Protein AF-A0A1W1VE47-F1 (afdb_monomer)

Radius of gyration: 19.26 Å; Cα contacts (8 Å, |Δi|>4): 245; chains: 1; bounding box: 42×44×59 Å

pLDDT: mean 90.09, std 11.82, range [35.72, 98.25]

Sequence (214 aa):
MHPDSTLSKGSITDLVLNPAAFFRSTYGQQDAPAWVFLVFGLGYGIDKVDQRLVKYDLQGKLDQIDFLNYWSGFWLISSIDIIGGYIVYLIGGWFYNVRLKWANGSSDFTKSRYLYLY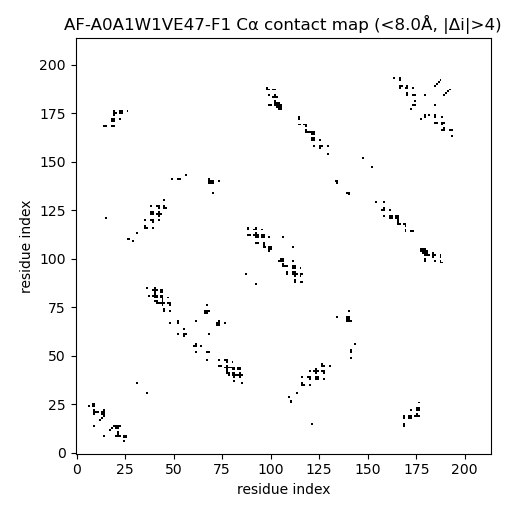SGIISSSVIILSALIETCIQKRPYEPDADTTVVSLATFVAILTAVYYSVYVSYQGVLAVTDADPKKARIWFFYLPILIYTLSYIAIFGVIISMLIS

Organism: NCBI:txid645990

Foldseek 3Di:
DDDDDPPPQQDLVCLQPPLLVNLLRPPPVQDDDPVLLQLQQLLVLLVVLVVVCVVCVVVVNNVVPVLSFALVSVSVRSNVSSVVSVVCLQVVLVVQQVLQVQLVWDRDSSRSSVLSSSLSSQLSVLSVVLQVVCNVPPRTSDDPPDDDDPSNVVSVVSSVVSQLVSLVSSLSSCVNPIPGNNVSSCVRSHVVSVVVVVVVVVVVVVVVVVVVVD

Mean predicted aligned error: 5.61 Å

Structure (mmCIF, N/CA/C/O backbone):
data_AF-A0A1W1VE47-F1
#
_entry.id   AF-A0A1W1VE47-F1
#
loop_
_atom_site.group_PDB
_atom_site.id
_atom_site.type_symbol
_atom_site.label_atom_id
_atom_site.label_alt_id
_atom_site.label_comp_id
_atom_site.label_asym_id
_atom_site.label_entity_id
_atom_site.label_seq_id
_atom_site.pdbx_PDB_ins_code
_atom_site.Cartn_x
_atom_site.Cartn_y
_atom_site.Cartn_z
_atom_site.occupancy
_atom_site.B_iso_or_equiv
_atom_site.auth_seq_id
_atom_site.auth_comp_id
_atom_site.auth_asym_id
_atom_site.auth_atom_id
_atom_site.pdbx_PDB_model_num
ATOM 1 N N . MET A 1 1 ? -19.296 -23.900 32.242 1.00 35.72 1 MET A N 1
ATOM 2 C CA . MET A 1 1 ? -18.834 -24.964 31.330 1.00 35.72 1 MET A CA 1
ATOM 3 C C . MET A 1 1 ? -18.540 -24.278 30.006 1.00 35.72 1 MET A C 1
ATOM 5 O O . MET A 1 1 ? -19.475 -23.898 29.319 1.00 35.72 1 MET A O 1
ATOM 9 N N . HIS A 1 2 ? -17.273 -23.940 29.768 1.00 38.41 2 HIS A N 1
ATOM 10 C CA . HIS A 1 2 ? -16.815 -23.314 28.525 1.00 38.41 2 HIS A CA 1
ATOM 11 C C . HIS A 1 2 ? -16.762 -24.396 27.444 1.00 38.41 2 HIS A C 1
ATOM 13 O O . HIS A 1 2 ? -16.023 -25.358 27.646 1.00 38.41 2 HIS A O 1
ATOM 19 N N . PRO A 1 3 ? -17.508 -24.284 26.333 1.00 44.97 3 PRO A N 1
ATOM 20 C CA . PRO A 1 3 ? -17.188 -25.036 25.141 1.00 44.97 3 PRO A CA 1
ATOM 21 C C . PRO A 1 3 ? -16.164 -24.243 24.329 1.00 44.97 3 PRO A C 1
ATOM 23 O O . PRO A 1 3 ? -16.326 -23.047 24.075 1.00 44.97 3 PRO A O 1
ATOM 26 N N . ASP A 1 4 ? -15.099 -24.941 23.969 1.00 44.16 4 ASP A N 1
ATOM 27 C CA . ASP A 1 4 ? -14.014 -24.511 23.107 1.00 44.16 4 ASP A CA 1
ATOM 28 C C . ASP A 1 4 ? -14.519 -23.814 21.836 1.00 44.16 4 ASP A C 1
ATOM 30 O O . ASP A 1 4 ? -15.033 -24.446 20.916 1.00 44.16 4 ASP A O 1
ATOM 34 N N . SER A 1 5 ? -14.318 -22.499 21.749 1.00 39.66 5 SER A N 1
ATOM 35 C CA . SER A 1 5 ? -14.199 -21.826 20.461 1.00 39.66 5 SER A CA 1
ATOM 36 C C . SER A 1 5 ? -12.717 -21.601 20.216 1.00 39.66 5 SER A C 1
ATOM 38 O O . SER A 1 5 ? -12.152 -20.572 20.596 1.00 39.66 5 SER A O 1
ATOM 40 N N . THR A 1 6 ? -12.075 -22.576 19.582 1.00 41.25 6 THR A N 1
ATOM 41 C CA . THR A 1 6 ? -10.873 -22.351 18.784 1.00 41.25 6 THR A CA 1
ATOM 42 C C . THR A 1 6 ? -11.243 -21.368 17.671 1.00 41.25 6 THR A C 1
ATOM 44 O O . THR A 1 6 ? -11.508 -21.743 16.534 1.00 41.25 6 THR A O 1
ATOM 47 N N . LEU A 1 7 ? -11.340 -20.084 18.034 1.00 42.16 7 LEU A N 1
ATOM 48 C CA . LEU A 1 7 ? -11.425 -18.959 17.118 1.00 42.16 7 LEU A CA 1
ATOM 49 C C . LEU A 1 7 ? -10.243 -19.115 16.170 1.00 42.16 7 LEU A C 1
ATOM 51 O O . LEU A 1 7 ? -9.093 -18.896 16.558 1.00 42.16 7 LEU A O 1
ATOM 55 N N . SER A 1 8 ? -10.538 -19.583 14.957 1.00 42.88 8 SER A N 1
ATOM 56 C CA . SER A 1 8 ? -9.611 -19.563 13.837 1.00 42.88 8 SER A CA 1
ATOM 57 C C . SER A 1 8 ? -8.915 -18.210 13.863 1.00 42.88 8 SER A C 1
ATOM 59 O O . SER A 1 8 ? -9.588 -17.179 13.804 1.00 42.88 8 SER A O 1
ATOM 61 N N . LYS A 1 9 ? -7.584 -18.206 14.010 1.00 59.91 9 LYS A N 1
ATOM 62 C CA . LYS A 1 9 ? -6.774 -17.002 13.793 1.00 59.91 9 LYS A CA 1
ATOM 63 C C . LYS A 1 9 ? -7.272 -16.389 12.482 1.00 59.91 9 LYS A C 1
ATOM 65 O O . LYS A 1 9 ? -7.334 -17.121 11.495 1.00 59.91 9 LYS A O 1
ATOM 70 N N . GLY A 1 10 ? -7.715 -15.128 12.510 1.00 63.47 10 GLY A N 1
ATOM 71 C CA . GLY A 1 10 ? -8.400 -14.499 11.378 1.00 63.47 10 GLY A CA 1
ATOM 72 C C . GLY A 1 10 ? -7.662 -14.776 10.073 1.00 63.47 10 GLY A C 1
ATOM 73 O O . GLY A 1 10 ? -6.456 -14.534 9.977 1.00 63.47 10 GLY A O 1
ATOM 74 N N . SER A 1 11 ? -8.359 -15.352 9.096 1.00 82.00 11 SER A N 1
ATOM 75 C CA . SER A 1 11 ? -7.747 -15.705 7.819 1.00 82.00 11 SER A CA 1
ATOM 76 C C . SER A 1 11 ? -7.574 -14.448 6.968 1.00 82.00 11 SER A C 1
ATOM 78 O O . SER A 1 11 ? -8.373 -13.516 7.041 1.00 82.00 11 SER A O 1
ATOM 80 N N . ILE A 1 12 ? -6.569 -14.419 6.091 1.00 84.56 12 ILE A N 1
ATOM 81 C CA . ILE A 1 12 ? -6.421 -13.344 5.090 1.00 84.56 12 ILE A CA 1
ATOM 82 C C . ILE A 1 12 ? -7.669 -13.270 4.196 1.00 84.56 12 ILE A C 1
ATOM 84 O O . ILE A 1 12 ? -8.070 -12.191 3.767 1.00 84.56 12 ILE A O 1
ATOM 88 N N . THR A 1 13 ? -8.339 -14.403 3.968 1.00 88.06 13 THR A N 1
ATOM 89 C CA . THR A 1 13 ? -9.627 -14.432 3.264 1.00 88.06 13 THR A CA 1
ATOM 90 C C . THR A 1 13 ? -10.686 -13.604 3.984 1.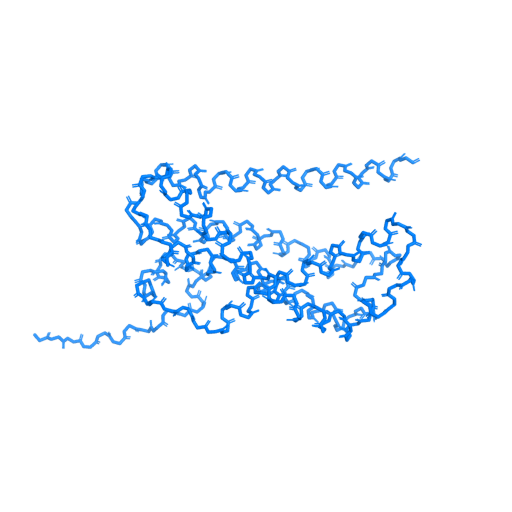00 88.06 13 THR A C 1
ATOM 92 O O . THR A 1 13 ? -11.474 -12.931 3.328 1.00 88.06 13 THR A O 1
ATOM 95 N N . ASP A 1 14 ? -10.676 -13.591 5.319 1.00 90.38 14 ASP A N 1
ATOM 96 C CA . ASP A 1 14 ? -11.609 -12.790 6.111 1.00 90.38 14 ASP A CA 1
ATOM 97 C C . ASP A 1 14 ? -11.272 -11.308 5.998 1.00 90.38 14 ASP A C 1
ATOM 99 O O . ASP A 1 14 ? -12.178 -10.492 5.913 1.00 90.38 14 ASP A O 1
ATOM 103 N N . LEU A 1 15 ? -9.991 -10.935 5.923 1.00 92.06 15 LEU A N 1
ATOM 104 C CA . LEU A 1 15 ? -9.608 -9.543 5.674 1.00 92.06 15 LEU A CA 1
ATOM 105 C C . LEU A 1 15 ? -10.181 -9.040 4.340 1.00 92.06 15 LEU A C 1
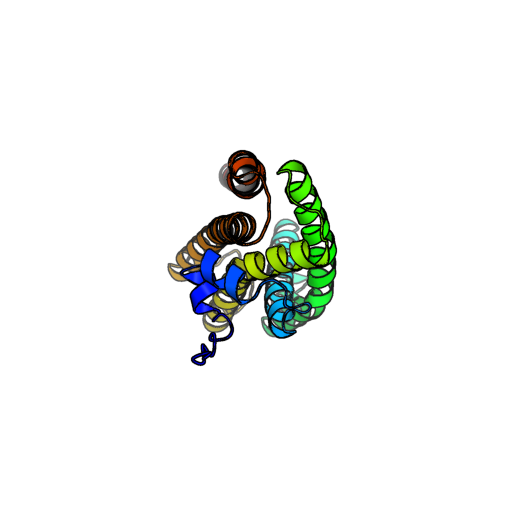ATOM 107 O O . LEU A 1 15 ? -10.649 -7.905 4.259 1.00 92.06 15 LEU A O 1
ATOM 111 N N . VAL A 1 16 ? -10.163 -9.892 3.311 1.00 93.19 16 VAL A N 1
ATOM 112 C CA . VAL A 1 16 ? -10.672 -9.550 1.979 1.00 93.19 16 VAL A CA 1
ATOM 113 C C . VAL A 1 16 ? -12.195 -9.578 1.933 1.00 93.19 16 VAL A C 1
ATOM 115 O O . VAL A 1 16 ? -12.777 -8.673 1.357 1.00 93.19 16 VAL A O 1
ATOM 118 N N . LEU A 1 17 ? -12.863 -10.577 2.509 1.00 94.50 17 LEU A N 1
ATOM 119 C CA . LEU A 1 17 ? -14.309 -10.781 2.327 1.00 94.50 17 LEU A CA 1
ATOM 120 C C . LEU A 1 17 ? -15.162 -10.194 3.459 1.00 94.50 17 LEU A C 1
ATOM 122 O O . LEU A 1 17 ? -16.301 -9.793 3.233 1.00 94.50 17 LEU A O 1
ATOM 126 N N . ASN A 1 18 ? -14.632 -10.150 4.679 1.00 94.50 18 ASN A N 1
ATOM 127 C CA . ASN A 1 18 ? -15.323 -9.663 5.871 1.00 94.50 18 ASN A CA 1
ATOM 128 C C . ASN A 1 18 ? -14.350 -8.919 6.809 1.00 94.50 18 ASN A C 1
ATOM 130 O O . ASN A 1 18 ? -14.053 -9.388 7.917 1.00 94.50 18 ASN A O 1
ATOM 134 N N . PRO A 1 19 ? -13.841 -7.745 6.386 1.00 94.62 19 PRO A N 1
ATOM 135 C CA . PRO A 1 19 ? -12.777 -7.039 7.096 1.00 94.62 19 PRO A CA 1
ATOM 136 C C . PRO A 1 19 ? -13.134 -6.743 8.557 1.00 94.62 19 PRO A C 1
ATOM 138 O O . PRO A 1 19 ? -12.283 -6.849 9.437 1.00 94.62 19 PRO A O 1
ATOM 141 N N . ALA A 1 20 ? -14.401 -6.436 8.852 1.00 94.12 20 ALA A N 1
ATOM 142 C CA . ALA A 1 20 ? -14.854 -6.198 10.220 1.00 94.12 20 ALA A CA 1
ATOM 143 C C . ALA A 1 20 ? -14.687 -7.436 11.123 1.00 94.12 20 ALA A C 1
ATOM 145 O O . ALA A 1 20 ? -14.257 -7.303 12.271 1.00 94.12 20 ALA A O 1
ATOM 146 N N . ALA A 1 21 ? -15.005 -8.635 10.620 1.00 91.94 21 ALA A N 1
ATOM 147 C CA . ALA A 1 21 ? -14.804 -9.880 11.360 1.00 91.94 21 ALA A CA 1
ATOM 148 C C . ALA A 1 21 ? -13.314 -10.182 11.557 1.00 91.94 21 ALA A C 1
ATOM 150 O O . ALA A 1 21 ? -12.906 -10.491 12.678 1.00 91.94 21 ALA A O 1
ATOM 151 N N . PHE A 1 22 ? -12.502 -10.003 10.507 1.00 93.56 22 PHE A N 1
ATOM 152 C CA . PHE A 1 22 ? -11.051 -10.155 10.596 1.00 93.56 22 PHE A CA 1
ATOM 153 C C . PHE A 1 22 ? -10.470 -9.280 11.706 1.00 93.56 22 PHE A C 1
ATOM 155 O O . PHE A 1 22 ? -9.840 -9.794 12.632 1.00 93.56 22 PHE A O 1
ATOM 162 N N . PHE A 1 23 ? -10.743 -7.972 11.677 1.00 92.81 23 PHE A N 1
ATOM 163 C CA . PHE A 1 23 ? -10.204 -7.063 12.681 1.00 92.81 23 PHE A CA 1
ATOM 164 C C . PHE A 1 23 ? -10.687 -7.424 14.084 1.00 92.81 23 PHE A C 1
ATOM 166 O O . PHE A 1 23 ? -9.863 -7.481 14.983 1.00 92.81 23 PHE A O 1
ATOM 173 N N . ARG A 1 24 ? -11.958 -7.777 14.301 1.00 90.94 24 ARG A N 1
ATOM 174 C CA . ARG A 1 24 ? -12.415 -8.215 15.637 1.00 90.94 24 ARG A CA 1
ATOM 175 C C . ARG A 1 24 ? -11.678 -9.449 16.160 1.00 90.94 24 ARG A C 1
ATOM 177 O O . ARG A 1 24 ? -11.458 -9.539 17.362 1.00 90.94 24 ARG A O 1
ATOM 184 N N . SER A 1 25 ? -11.312 -10.381 15.280 1.00 87.19 25 SER A N 1
ATOM 185 C CA . SER A 1 25 ? -10.626 -11.621 15.666 1.00 87.19 25 SER A CA 1
ATOM 186 C C . SER A 1 25 ? -9.129 -11.443 15.941 1.00 87.19 25 SER A C 1
ATOM 188 O O . SER A 1 25 ? -8.559 -12.176 16.748 1.00 87.19 25 SER A O 1
ATOM 190 N N . THR A 1 26 ? -8.489 -10.467 15.291 1.00 84.88 26 THR A N 1
ATOM 191 C CA . THR A 1 26 ? -7.023 -10.316 15.308 1.00 84.88 26 THR A CA 1
ATOM 192 C C . THR A 1 26 ? -6.560 -9.054 16.046 1.00 84.88 26 THR A C 1
ATOM 194 O O . THR A 1 26 ? -5.391 -8.934 16.413 1.00 84.88 26 THR A O 1
ATOM 197 N N . TYR A 1 27 ? -7.462 -8.108 16.309 1.00 76.81 27 TYR A N 1
ATOM 198 C CA . TYR A 1 27 ? -7.151 -6.862 17.002 1.00 76.81 27 TYR A CA 1
ATOM 199 C C . TYR A 1 27 ? -6.831 -7.087 18.478 1.00 76.81 27 TYR A C 1
ATOM 201 O O . TYR A 1 27 ? -7.512 -7.827 19.182 1.00 76.81 27 TYR A O 1
ATOM 209 N N . GLY A 1 28 ? -5.784 -6.415 18.956 1.00 70.19 28 GLY A N 1
ATOM 210 C CA . GLY A 1 28 ? -5.242 -6.611 20.302 1.00 70.19 28 GLY A CA 1
ATOM 211 C C . GLY A 1 28 ? -4.077 -7.602 20.361 1.00 70.19 28 GLY A C 1
ATOM 212 O O . GLY A 1 28 ? -3.386 -7.640 21.376 1.00 70.19 28 GLY A O 1
ATOM 213 N N . GLN A 1 29 ? -3.788 -8.332 19.277 1.00 70.06 29 GLN A N 1
ATOM 214 C CA . GLN A 1 29 ? -2.481 -8.969 19.110 1.00 70.06 29 GLN A CA 1
ATOM 215 C C . GLN A 1 29 ? -1.435 -7.861 18.916 1.00 70.06 29 GLN A C 1
ATOM 217 O O . GLN A 1 29 ? -1.590 -7.020 18.030 1.00 70.06 29 GLN A O 1
ATOM 222 N N . GLN A 1 30 ? -0.424 -7.807 19.791 1.00 63.78 30 GLN A N 1
ATOM 223 C CA . GLN A 1 30 ? 0.534 -6.691 19.828 1.00 63.78 30 GLN A CA 1
ATOM 224 C C . GLN A 1 30 ? 1.393 -6.594 18.561 1.00 63.78 30 GLN A C 1
ATOM 226 O O . GLN A 1 30 ? 1.720 -5.479 18.160 1.00 63.78 30 GLN A O 1
ATOM 231 N N . ASP A 1 31 ? 1.666 -7.717 17.889 1.00 75.88 31 ASP A N 1
ATOM 232 C CA . ASP A 1 31 ? 2.577 -7.757 16.747 1.00 75.88 31 ASP A CA 1
ATOM 233 C C . ASP A 1 31 ? 1.921 -8.368 15.505 1.00 75.88 31 ASP A C 1
ATOM 235 O O . ASP A 1 31 ? 1.403 -9.488 15.521 1.00 75.88 31 ASP A O 1
ATOM 239 N N . ALA A 1 32 ? 1.966 -7.629 14.394 1.00 84.25 32 ALA A N 1
ATOM 240 C CA . ALA A 1 32 ? 1.657 -8.192 13.088 1.00 84.25 32 ALA A CA 1
ATOM 241 C C . ALA A 1 32 ? 2.782 -9.163 12.673 1.00 84.25 32 ALA A C 1
ATOM 243 O O . ALA A 1 32 ? 3.959 -8.843 12.865 1.00 84.25 32 ALA A O 1
ATOM 244 N N . PRO A 1 33 ? 2.463 -10.327 12.078 1.00 88.06 33 PRO A N 1
ATOM 245 C CA . PRO A 1 33 ? 3.479 -11.239 11.568 1.00 88.06 33 PRO A CA 1
ATOM 246 C C . PRO A 1 33 ? 4.419 -10.550 10.570 1.00 88.06 33 PRO A C 1
ATOM 248 O O . PRO A 1 33 ? 3.980 -9.739 9.754 1.00 88.06 33 PRO A O 1
ATOM 251 N N . ALA A 1 34 ? 5.700 -10.930 10.573 1.00 90.56 34 ALA A N 1
ATOM 252 C CA . ALA A 1 34 ? 6.724 -10.318 9.718 1.00 90.56 34 ALA A CA 1
ATOM 253 C C . ALA A 1 34 ? 6.360 -10.319 8.221 1.00 90.56 34 ALA A C 1
ATOM 255 O O . ALA A 1 34 ? 6.658 -9.360 7.513 1.00 90.56 34 ALA A O 1
ATOM 256 N N . TRP A 1 35 ? 5.660 -11.350 7.736 1.00 91.88 35 TRP A N 1
ATOM 257 C CA . TRP A 1 35 ? 5.242 -11.427 6.333 1.00 91.88 35 TRP A CA 1
ATOM 258 C C . TRP A 1 35 ? 4.293 -10.288 5.925 1.00 91.88 35 TRP A C 1
ATOM 260 O O . TRP A 1 35 ? 4.344 -9.850 4.781 1.00 91.88 35 TRP A O 1
ATOM 270 N N . VAL A 1 36 ? 3.477 -9.758 6.846 1.00 93.06 36 VAL A N 1
ATOM 271 C CA . VAL A 1 36 ? 2.564 -8.633 6.571 1.00 93.06 36 VAL A CA 1
ATOM 272 C C . VAL A 1 36 ? 3.373 -7.381 6.235 1.00 93.06 36 VAL A C 1
ATOM 274 O O . VAL A 1 36 ? 3.071 -6.669 5.278 1.00 93.06 36 VAL A O 1
ATOM 277 N N . PHE A 1 37 ? 4.448 -7.148 6.991 1.00 93.69 37 PHE A N 1
ATOM 278 C CA . PHE A 1 37 ? 5.393 -6.069 6.723 1.00 93.69 37 PHE A CA 1
ATOM 279 C C . PHE A 1 37 ? 6.147 -6.270 5.415 1.00 93.69 37 PHE A C 1
ATOM 281 O O . PHE A 1 37 ? 6.342 -5.298 4.691 1.00 93.69 37 PHE A O 1
ATOM 288 N N . LEU A 1 38 ? 6.543 -7.505 5.094 1.00 95.69 38 LEU A N 1
ATOM 289 C CA . LEU A 1 38 ? 7.208 -7.803 3.825 1.00 95.69 38 LEU A CA 1
ATOM 290 C C . LEU A 1 38 ? 6.295 -7.509 2.632 1.00 95.69 38 LEU A C 1
ATOM 292 O O . LEU A 1 38 ? 6.737 -6.859 1.695 1.00 95.69 38 LEU A O 1
ATOM 296 N N . VAL A 1 39 ? 5.022 -7.915 2.684 1.00 97.12 39 VAL A N 1
ATOM 297 C CA . VAL A 1 39 ? 4.044 -7.633 1.618 1.00 97.12 39 VAL A CA 1
ATOM 298 C C . VAL A 1 39 ? 3.820 -6.131 1.465 1.00 97.12 39 VAL A C 1
ATOM 300 O O . VAL A 1 39 ? 3.909 -5.607 0.358 1.00 97.12 39 VAL A O 1
ATOM 303 N N . PHE A 1 40 ? 3.574 -5.423 2.569 1.00 97.25 40 PHE A N 1
ATOM 304 C CA . PHE A 1 40 ? 3.394 -3.970 2.541 1.00 97.25 40 PHE A CA 1
ATOM 305 C C . PHE A 1 40 ? 4.637 -3.246 2.000 1.00 97.25 40 PHE A C 1
ATOM 307 O O . PHE A 1 40 ? 4.542 -2.383 1.130 1.00 97.25 40 PHE A O 1
ATOM 314 N N . GLY A 1 41 ? 5.816 -3.607 2.510 1.00 97.31 41 GLY A N 1
ATOM 315 C CA . GLY A 1 41 ? 7.077 -2.976 2.141 1.00 97.31 41 GLY A CA 1
ATOM 316 C C . GLY A 1 41 ? 7.486 -3.258 0.701 1.00 97.31 41 GLY A C 1
ATOM 317 O O . GLY A 1 41 ? 7.940 -2.344 0.020 1.00 97.31 41 GLY A O 1
ATOM 318 N N . LEU A 1 42 ? 7.286 -4.487 0.220 1.00 98.19 42 LEU A N 1
ATOM 319 C CA . LEU A 1 42 ? 7.591 -4.855 -1.160 1.00 98.19 42 LEU A CA 1
ATOM 320 C C . LEU A 1 42 ? 6.642 -4.160 -2.141 1.00 98.19 42 LEU A C 1
ATOM 322 O O . LEU A 1 42 ? 7.111 -3.647 -3.150 1.00 98.19 42 LEU A O 1
ATOM 326 N N . GLY A 1 43 ? 5.343 -4.073 -1.825 1.00 97.94 43 GLY A N 1
ATOM 327 C CA . GLY A 1 43 ? 4.388 -3.304 -2.632 1.00 97.94 43 GLY A CA 1
ATOM 328 C C . GLY A 1 43 ? 4.796 -1.835 -2.758 1.00 97.94 43 GLY A C 1
ATOM 329 O O . GLY A 1 43 ? 4.840 -1.296 -3.859 1.00 97.94 43 GLY A O 1
ATOM 330 N N . TYR A 1 44 ? 5.210 -1.212 -1.650 1.00 97.00 44 TYR A N 1
ATOM 331 C CA . TYR A 1 44 ? 5.769 0.142 -1.679 1.00 97.00 44 TYR A CA 1
ATOM 332 C C . TYR A 1 44 ? 7.064 0.243 -2.508 1.00 97.00 44 TYR A C 1
ATOM 334 O O . TYR A 1 44 ? 7.271 1.225 -3.223 1.00 97.00 44 TYR A O 1
ATOM 342 N N . GLY A 1 45 ? 7.949 -0.750 -2.404 1.00 97.69 45 GLY A N 1
ATOM 343 C CA . GLY A 1 45 ? 9.188 -0.804 -3.176 1.00 97.69 45 GLY A CA 1
ATOM 344 C C . GLY A 1 45 ? 8.944 -0.912 -4.682 1.00 97.69 45 GLY A C 1
ATOM 345 O O . GLY A 1 45 ? 9.631 -0.245 -5.453 1.00 97.69 45 GLY A O 1
ATOM 346 N N . ILE A 1 46 ? 7.948 -1.696 -5.102 1.00 98.00 46 ILE A N 1
ATOM 347 C CA . ILE A 1 46 ? 7.496 -1.788 -6.498 1.00 98.00 46 ILE A CA 1
ATOM 348 C C . ILE A 1 46 ? 7.019 -0.417 -6.988 1.00 98.00 46 ILE A C 1
ATOM 350 O O . ILE A 1 46 ? 7.624 0.128 -7.908 1.00 98.00 46 ILE A O 1
ATOM 354 N N . ASP A 1 47 ? 6.065 0.209 -6.286 1.00 95.06 47 ASP A N 1
ATOM 355 C CA . ASP A 1 47 ? 5.547 1.541 -6.643 1.00 95.06 47 ASP A CA 1
ATOM 356 C C . ASP A 1 47 ? 6.671 2.581 -6.797 1.00 95.06 47 ASP A C 1
ATOM 358 O O . ASP A 1 47 ? 6.612 3.487 -7.634 1.00 95.06 47 ASP A O 1
ATOM 362 N N . LYS A 1 48 ? 7.713 2.491 -5.959 1.00 95.12 48 LYS A N 1
ATOM 363 C CA . LYS A 1 48 ? 8.858 3.403 -6.018 1.00 95.12 48 LYS A CA 1
ATOM 364 C C . LYS A 1 48 ? 9.771 3.152 -7.201 1.00 95.12 48 LYS A C 1
ATOM 366 O O . LYS A 1 48 ? 10.283 4.128 -7.756 1.00 95.12 48 LYS A O 1
ATOM 371 N N . VAL A 1 49 ? 10.001 1.898 -7.570 1.00 95.94 49 VAL A N 1
ATOM 372 C CA . VAL A 1 49 ? 10.777 1.575 -8.767 1.00 95.94 49 VAL A CA 1
ATOM 373 C C . VAL A 1 49 ? 10.008 2.002 -10.016 1.00 95.94 49 VAL A C 1
ATOM 375 O O . VAL A 1 49 ? 10.597 2.700 -10.839 1.00 95.94 49 VAL A O 1
ATOM 378 N N . ASP A 1 50 ? 8.701 1.746 -10.094 1.00 93.50 50 ASP A N 1
ATOM 379 C CA . ASP A 1 50 ? 7.850 2.191 -11.209 1.00 93.50 50 ASP A CA 1
ATOM 380 C C . ASP A 1 50 ? 7.885 3.714 -11.381 1.00 93.50 50 ASP A C 1
ATOM 382 O O . ASP A 1 50 ? 8.155 4.231 -12.466 1.00 93.50 50 ASP A O 1
ATOM 386 N N . GLN A 1 51 ? 7.721 4.464 -10.284 1.00 91.88 51 GLN A N 1
ATOM 387 C CA . GLN A 1 51 ? 7.840 5.928 -10.299 1.00 91.88 51 GLN A CA 1
ATOM 388 C C . GLN A 1 51 ? 9.213 6.401 -10.789 1.00 91.88 51 GLN A C 1
ATOM 390 O O . GLN A 1 51 ? 9.307 7.439 -11.447 1.00 91.88 51 GLN A O 1
ATOM 395 N N . ARG A 1 52 ? 10.292 5.684 -10.443 1.00 93.25 52 ARG A N 1
ATOM 396 C CA . ARG A 1 52 ? 11.639 6.003 -10.933 1.00 93.25 52 ARG A CA 1
ATOM 397 C C . ARG A 1 52 ? 11.722 5.731 -12.433 1.00 93.25 52 ARG A C 1
ATOM 399 O O . ARG A 1 52 ? 12.151 6.634 -13.139 1.00 93.25 52 ARG A O 1
ATOM 406 N N . LEU A 1 53 ? 11.287 4.566 -12.913 1.00 93.31 53 LEU A N 1
ATOM 407 C CA . LEU A 1 53 ? 11.329 4.202 -14.335 1.00 93.31 53 LEU A CA 1
ATOM 408 C C . LEU A 1 53 ? 10.596 5.235 -15.200 1.00 93.31 53 LEU A C 1
ATOM 410 O O . LEU A 1 53 ? 11.221 5.831 -16.075 1.00 93.31 53 LEU A O 1
ATOM 414 N N . VAL A 1 54 ? 9.348 5.571 -14.854 1.00 90.44 54 VAL A N 1
ATOM 415 C CA . VAL A 1 54 ? 8.570 6.622 -15.539 1.00 90.44 54 VAL A CA 1
ATOM 416 C C . VAL A 1 54 ? 9.289 7.972 -15.491 1.00 90.44 54 VAL A C 1
ATOM 418 O O . VAL A 1 54 ? 9.368 8.691 -16.482 1.00 90.44 54 VAL A O 1
ATOM 421 N N . LYS A 1 55 ? 9.856 8.347 -14.339 1.00 89.94 55 LYS A N 1
ATOM 422 C CA . LYS A 1 55 ? 10.586 9.615 -14.209 1.00 89.94 55 LYS A CA 1
ATOM 423 C C . LYS A 1 55 ? 11.836 9.666 -15.094 1.00 89.94 55 LYS A C 1
ATOM 425 O O . LYS A 1 55 ? 12.141 10.731 -15.622 1.00 89.94 55 LYS A O 1
ATOM 430 N N . TYR A 1 56 ? 12.590 8.575 -15.195 1.00 91.06 56 TYR A N 1
ATOM 431 C CA . TYR A 1 56 ? 13.792 8.514 -16.030 1.00 91.06 56 TYR A CA 1
ATOM 432 C C . TYR A 1 56 ? 13.446 8.514 -17.518 1.00 91.06 56 TYR A C 1
ATOM 434 O O . TYR A 1 56 ? 14.161 9.154 -18.291 1.00 91.06 56 TYR A O 1
ATOM 442 N N . ASP A 1 57 ? 12.340 7.878 -17.896 1.00 89.69 57 ASP A N 1
ATOM 443 C CA . ASP A 1 57 ? 11.797 7.936 -19.251 1.00 89.69 57 ASP A CA 1
ATOM 444 C C . ASP A 1 57 ? 11.409 9.364 -19.656 1.00 89.69 57 ASP A C 1
ATOM 446 O O . ASP A 1 57 ? 11.949 9.903 -20.618 1.00 89.69 57 ASP A O 1
ATOM 450 N N . LEU A 1 58 ? 10.631 10.062 -18.819 1.00 86.81 58 LEU A N 1
ATOM 451 C CA . LEU A 1 58 ? 10.273 11.473 -19.035 1.00 86.81 58 LEU A CA 1
ATOM 452 C C . LEU A 1 58 ? 11.486 12.418 -19.133 1.00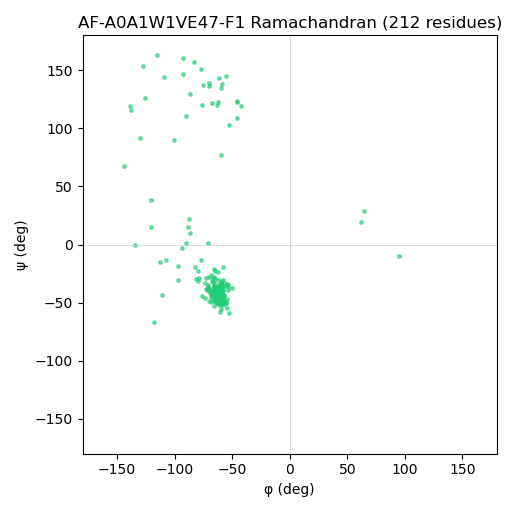 86.81 58 LEU A C 1
ATOM 454 O O . LEU A 1 58 ? 11.369 13.542 -19.618 1.00 86.81 58 LEU A O 1
ATOM 458 N N . GLN A 1 59 ? 12.653 11.999 -18.640 1.00 88.25 59 GLN A N 1
ATOM 459 C CA . GLN A 1 59 ? 13.907 12.749 -18.740 1.00 88.25 59 GLN A CA 1
ATOM 460 C C . GLN A 1 59 ? 14.760 12.360 -19.957 1.00 88.25 59 GLN A C 1
ATOM 462 O O . GLN A 1 59 ? 15.833 12.942 -20.130 1.00 88.25 59 GLN A O 1
ATOM 467 N N . GLY A 1 60 ? 14.340 11.376 -20.757 1.00 86.00 60 GLY A N 1
ATOM 468 C CA . GLY A 1 60 ? 15.133 10.795 -21.844 1.00 86.00 60 GLY A CA 1
ATOM 469 C C . GLY A 1 60 ? 16.390 10.074 -21.345 1.00 86.00 60 GLY A C 1
ATOM 470 O O . GLY A 1 60 ? 17.419 10.079 -22.014 1.00 86.00 60 GLY A O 1
ATOM 471 N N . LYS A 1 61 ? 16.354 9.533 -20.119 1.00 89.50 61 LYS A N 1
ATOM 472 C CA . LYS A 1 61 ? 17.504 8.923 -19.426 1.00 89.50 61 LYS A CA 1
ATOM 473 C C . LYS A 1 61 ? 17.279 7.461 -19.054 1.00 89.50 61 LYS A C 1
ATOM 475 O O . LYS A 1 61 ? 18.033 6.931 -18.239 1.00 89.50 61 LYS A O 1
ATOM 480 N N . LEU A 1 62 ? 16.268 6.809 -19.623 1.00 86.00 62 LEU A N 1
ATOM 481 C CA . LEU A 1 62 ? 15.961 5.410 -19.328 1.00 86.00 62 LEU A CA 1
ATOM 482 C C . LEU A 1 62 ? 17.162 4.491 -19.620 1.00 86.00 62 LEU A C 1
ATOM 484 O O . LEU A 1 62 ? 17.517 3.662 -18.786 1.00 86.00 62 LEU A O 1
ATOM 488 N N . ASP A 1 63 ? 17.883 4.741 -20.715 1.00 82.50 63 ASP A N 1
ATOM 489 C CA . ASP A 1 63 ? 19.086 3.982 -21.094 1.00 82.50 63 ASP A CA 1
ATOM 490 C C . ASP A 1 63 ? 20.233 4.094 -20.074 1.00 82.50 63 ASP A C 1
ATOM 492 O O . ASP A 1 63 ? 21.093 3.218 -19.985 1.00 82.50 63 ASP A O 1
ATOM 496 N N . GLN A 1 64 ? 20.259 5.160 -19.263 1.00 83.25 64 GLN A N 1
ATOM 497 C CA . GLN A 1 64 ? 21.293 5.369 -18.240 1.00 83.25 64 GLN A CA 1
ATOM 498 C C . GLN A 1 64 ? 21.074 4.501 -16.994 1.00 83.25 64 GLN A C 1
ATOM 500 O O . GLN A 1 64 ? 21.973 4.388 -16.160 1.00 83.25 64 GLN A O 1
ATOM 505 N N . ILE A 1 65 ? 19.891 3.898 -16.852 1.00 83.19 65 ILE A N 1
ATOM 506 C CA . ILE A 1 65 ? 19.513 3.057 -15.715 1.00 83.19 65 ILE A CA 1
ATOM 507 C C . ILE A 1 65 ? 19.154 1.631 -16.149 1.00 83.19 65 ILE A C 1
ATOM 509 O O . ILE A 1 65 ? 18.259 1.021 -15.567 1.00 83.19 65 ILE A O 1
ATOM 513 N N . ASP A 1 66 ? 19.880 1.074 -17.128 1.00 84.06 66 ASP A N 1
ATOM 514 C CA . ASP A 1 66 ? 19.588 -0.248 -17.714 1.00 84.06 66 ASP A CA 1
ATOM 515 C C . ASP A 1 66 ? 19.408 -1.338 -16.639 1.00 84.06 66 ASP A C 1
ATOM 517 O O . ASP A 1 66 ? 18.477 -2.131 -16.718 1.00 84.06 66 ASP A O 1
ATOM 521 N N . PHE A 1 67 ? 20.196 -1.303 -15.552 1.00 90.69 67 PHE A N 1
ATOM 522 C CA . PHE A 1 67 ? 20.037 -2.219 -14.413 1.00 90.69 67 PHE A CA 1
ATOM 523 C C . PHE A 1 67 ? 18.622 -2.214 -13.805 1.00 90.69 67 PHE A C 1
ATOM 525 O O . PHE A 1 67 ? 18.063 -3.281 -13.565 1.00 90.69 67 PHE A O 1
ATOM 532 N N . LEU A 1 68 ? 18.038 -1.033 -13.561 1.00 89.81 68 LEU A N 1
ATOM 533 C CA . LEU A 1 68 ? 16.681 -0.899 -13.010 1.00 89.81 68 LEU A CA 1
ATOM 534 C C . LEU A 1 68 ? 15.620 -1.386 -13.997 1.00 89.81 68 LEU A C 1
ATOM 536 O O . LEU A 1 68 ? 14.597 -1.913 -13.568 1.00 89.81 68 LEU A O 1
ATOM 540 N N . ASN A 1 69 ? 15.880 -1.240 -15.299 1.00 92.62 69 ASN A N 1
ATOM 541 C CA . ASN A 1 69 ? 15.008 -1.739 -16.352 1.00 92.62 69 ASN A CA 1
ATOM 542 C C . ASN A 1 69 ? 15.320 -3.201 -16.737 1.00 92.62 69 ASN A C 1
ATOM 544 O O . ASN A 1 69 ? 14.974 -3.640 -17.825 1.00 92.62 69 ASN A O 1
ATOM 548 N N . TYR A 1 70 ? 15.956 -3.998 -15.873 1.00 95.38 70 TYR A N 1
ATOM 549 C CA . TYR A 1 70 ? 15.900 -5.464 -15.938 1.00 95.38 70 TYR A CA 1
ATOM 550 C C . TYR A 1 70 ? 15.080 -5.988 -14.769 1.00 95.38 70 TYR A C 1
ATOM 552 O O . TYR A 1 70 ? 15.220 -5.499 -13.652 1.00 95.38 70 TYR A O 1
ATOM 560 N N . TRP A 1 71 ? 14.310 -7.057 -14.982 1.00 96.50 71 TRP A N 1
ATOM 561 C CA . TRP A 1 71 ? 13.514 -7.678 -13.919 1.00 96.50 71 TRP A CA 1
ATOM 562 C C . TRP A 1 71 ? 14.334 -8.045 -12.677 1.00 96.50 71 TRP A C 1
ATOM 564 O O . TRP A 1 71 ? 13.886 -7.829 -11.556 1.00 96.50 71 TRP A O 1
ATOM 574 N N . SER A 1 72 ? 15.563 -8.536 -12.840 1.00 96.25 72 SER A N 1
ATOM 575 C CA . SER A 1 72 ? 16.440 -8.838 -11.702 1.00 96.25 72 SER A CA 1
ATOM 576 C C . SER A 1 72 ? 16.808 -7.592 -10.889 1.00 96.25 72 SER A C 1
ATOM 578 O O . SER A 1 72 ? 16.785 -7.641 -9.658 1.00 96.25 72 SER A O 1
ATOM 580 N N . GLY A 1 73 ? 17.119 -6.475 -11.551 1.00 96.19 73 GLY A N 1
ATOM 581 C CA . GLY A 1 73 ? 17.412 -5.212 -10.880 1.00 96.19 73 GLY A CA 1
ATOM 582 C C . GLY A 1 73 ? 16.167 -4.567 -10.280 1.00 96.19 73 GLY A C 1
ATOM 583 O O . GLY A 1 73 ? 16.222 -4.102 -9.144 1.00 96.19 73 GLY A O 1
ATOM 584 N N . PHE A 1 74 ? 15.033 -4.633 -10.977 1.00 97.38 74 PHE A N 1
ATOM 585 C CA . PHE A 1 74 ? 13.720 -4.240 -10.473 1.00 97.38 74 PHE A CA 1
ATOM 586 C C . PHE A 1 74 ? 13.409 -4.929 -9.139 1.00 97.38 74 PHE A C 1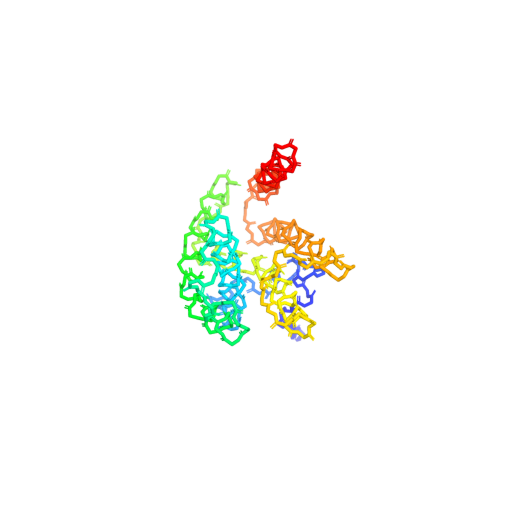
ATOM 588 O O . PHE A 1 74 ? 13.289 -4.262 -8.113 1.00 97.38 74 PHE A O 1
ATOM 595 N N . TRP A 1 75 ? 13.401 -6.267 -9.116 1.00 98.06 75 TRP A N 1
ATOM 596 C CA . TRP A 1 75 ? 13.085 -7.043 -7.915 1.00 98.06 75 TRP A CA 1
ATOM 597 C C . TRP A 1 75 ? 14.090 -6.816 -6.780 1.00 98.06 75 TRP A C 1
ATOM 599 O O . TRP A 1 75 ? 13.687 -6.737 -5.615 1.00 98.06 75 TRP A O 1
ATOM 609 N N . LEU A 1 76 ? 15.384 -6.668 -7.092 1.00 97.19 76 LEU A N 1
ATOM 610 C CA . LEU A 1 76 ? 16.407 -6.367 -6.089 1.00 97.19 76 LEU A CA 1
ATOM 611 C C . LEU A 1 76 ? 16.153 -5.009 -5.424 1.00 97.19 76 LEU A C 1
ATOM 613 O O . LEU A 1 76 ? 16.141 -4.919 -4.196 1.00 97.19 76 LEU A O 1
ATOM 617 N N . ILE A 1 77 ? 15.939 -3.958 -6.219 1.00 96.19 77 ILE A N 1
ATOM 618 C CA . ILE A 1 77 ? 15.750 -2.604 -5.694 1.00 96.19 77 ILE A CA 1
ATOM 619 C C . ILE A 1 77 ? 14.413 -2.486 -4.956 1.00 96.19 77 ILE A C 1
ATOM 621 O O . ILE A 1 77 ? 14.396 -1.944 -3.851 1.00 96.19 77 ILE A O 1
ATOM 625 N N . SER A 1 78 ? 13.328 -3.067 -5.478 1.00 97.19 78 SER A N 1
ATOM 626 C CA . SER A 1 78 ? 12.042 -3.124 -4.768 1.00 97.19 78 SER A CA 1
ATOM 627 C C . SER A 1 78 ? 12.161 -3.838 -3.417 1.00 97.19 78 SER A C 1
ATOM 629 O O . SER A 1 78 ? 11.554 -3.408 -2.438 1.00 97.19 78 SER A O 1
ATOM 631 N N . SER A 1 79 ? 12.990 -4.885 -3.326 1.00 96.38 79 SER A N 1
ATOM 632 C CA . SER A 1 79 ? 13.239 -5.602 -2.067 1.00 96.38 79 SER A CA 1
ATOM 633 C C . SER A 1 79 ? 14.065 -4.781 -1.071 1.00 96.38 79 SER A C 1
ATOM 635 O O . SER A 1 79 ? 13.796 -4.812 0.129 1.00 96.38 79 SER A O 1
ATOM 637 N N . ILE A 1 80 ? 15.053 -4.012 -1.537 1.00 94.81 80 ILE A N 1
ATOM 638 C CA . ILE A 1 80 ? 15.827 -3.099 -0.678 1.00 94.81 80 ILE A CA 1
ATOM 639 C C . ILE A 1 80 ? 14.924 -1.981 -0.130 1.00 94.81 80 ILE A C 1
ATOM 641 O O . ILE A 1 80 ? 15.016 -1.619 1.048 1.00 94.81 80 ILE A O 1
ATOM 645 N N . ASP A 1 81 ? 13.994 -1.482 -0.949 1.00 94.00 81 ASP A N 1
ATOM 646 C CA . ASP A 1 81 ? 13.053 -0.422 -0.577 1.00 94.00 81 ASP A CA 1
ATOM 647 C C . ASP A 1 81 ? 11.958 -0.876 0.424 1.00 94.00 81 ASP A C 1
ATOM 649 O O . ASP A 1 81 ? 11.186 -0.038 0.899 1.00 94.00 81 ASP A O 1
ATOM 653 N N . ILE A 1 82 ? 11.957 -2.141 0.883 1.00 94.94 82 ILE A N 1
ATOM 654 C CA . ILE A 1 82 ? 11.180 -2.587 2.062 1.00 94.94 82 ILE A CA 1
ATOM 655 C C . ILE A 1 82 ? 11.498 -1.714 3.287 1.00 94.94 82 ILE A C 1
ATOM 657 O O . ILE A 1 82 ? 10.606 -1.395 4.077 1.00 94.94 82 ILE A O 1
ATOM 661 N N . ILE A 1 83 ? 12.750 -1.262 3.427 1.00 94.38 83 ILE A N 1
ATOM 662 C CA . ILE A 1 83 ? 13.164 -0.325 4.484 1.00 94.38 83 ILE A CA 1
ATOM 663 C C . ILE A 1 83 ? 12.405 1.004 4.352 1.00 94.38 83 ILE A C 1
ATOM 665 O O . ILE A 1 83 ? 11.916 1.552 5.343 1.00 94.38 83 ILE A O 1
ATOM 669 N N . GLY A 1 84 ? 12.254 1.508 3.125 1.00 93.12 84 GLY A N 1
ATOM 670 C CA . GLY A 1 84 ? 11.426 2.677 2.836 1.00 93.12 84 GLY A CA 1
ATOM 671 C C . GLY A 1 84 ? 9.958 2.434 3.190 1.00 93.12 84 GLY A C 1
ATOM 672 O O . GLY A 1 84 ? 9.321 3.292 3.802 1.00 93.12 84 GLY A O 1
ATOM 673 N N . GLY A 1 85 ? 9.451 1.233 2.902 1.00 94.25 85 GLY A N 1
ATOM 674 C CA . GLY A 1 85 ? 8.122 0.789 3.316 1.00 94.25 85 GLY A CA 1
ATOM 675 C C . GLY A 1 85 ? 7.930 0.826 4.833 1.00 94.25 85 GLY A C 1
ATOM 676 O O . GLY A 1 85 ? 6.893 1.283 5.310 1.00 94.25 85 GLY A O 1
ATOM 677 N N . TYR A 1 86 ? 8.946 0.452 5.615 1.00 94.44 86 TYR A N 1
ATOM 678 C CA . TYR A 1 86 ? 8.904 0.571 7.075 1.00 94.44 86 TYR A CA 1
ATOM 679 C C . TYR A 1 86 ? 8.804 2.033 7.543 1.00 94.44 86 TYR A C 1
ATOM 681 O O . TYR A 1 86 ? 8.017 2.348 8.438 1.00 94.44 86 TYR A O 1
ATOM 689 N N . ILE A 1 87 ? 9.531 2.957 6.908 1.00 95.44 87 ILE A N 1
ATOM 690 C CA . ILE A 1 87 ? 9.416 4.396 7.203 1.00 95.44 87 ILE A CA 1
ATOM 691 C C . ILE A 1 87 ? 7.998 4.895 6.886 1.00 95.44 87 ILE A C 1
ATOM 693 O O . ILE A 1 87 ? 7.388 5.593 7.701 1.00 95.44 87 ILE A O 1
ATOM 697 N N . VAL A 1 88 ? 7.438 4.494 5.742 1.00 94.81 88 VAL A N 1
ATOM 698 C CA . VAL A 1 88 ? 6.057 4.831 5.362 1.00 94.81 88 VAL A CA 1
ATOM 699 C C . VAL A 1 88 ? 5.043 4.220 6.319 1.00 94.81 88 VAL A C 1
ATOM 701 O O . VAL A 1 88 ? 4.084 4.891 6.681 1.00 94.81 88 VAL A O 1
ATOM 704 N N . TYR A 1 89 ? 5.272 3.008 6.815 1.00 95.44 89 TYR A N 1
ATOM 705 C CA . TYR A 1 89 ? 4.471 2.409 7.879 1.00 95.44 89 TYR A CA 1
ATOM 706 C C . TYR A 1 89 ? 4.450 3.273 9.149 1.00 95.44 89 TYR A C 1
ATOM 708 O O . TYR A 1 89 ? 3.381 3.515 9.719 1.00 95.44 89 TYR A O 1
ATOM 716 N N . LEU A 1 90 ? 5.603 3.801 9.575 1.00 95.12 90 LEU A N 1
ATOM 717 C CA . LEU A 1 90 ? 5.685 4.659 10.758 1.00 95.12 90 LEU A CA 1
ATOM 718 C C . LEU A 1 90 ? 4.946 5.990 10.562 1.00 95.12 90 LEU A C 1
ATOM 720 O O . LEU A 1 90 ? 4.178 6.389 11.443 1.00 95.12 90 LEU A O 1
ATOM 724 N N . ILE A 1 91 ? 5.159 6.655 9.422 1.00 96.25 91 ILE A N 1
ATOM 725 C CA . ILE A 1 91 ? 4.546 7.953 9.094 1.00 96.25 91 ILE A CA 1
ATOM 726 C C . ILE A 1 91 ? 3.046 7.791 8.825 1.00 96.25 91 ILE A C 1
ATOM 728 O O . ILE A 1 91 ? 2.221 8.510 9.390 1.00 96.25 91 ILE A O 1
ATOM 732 N N . GLY A 1 92 ? 2.682 6.817 7.995 1.00 94.69 92 GLY A N 1
ATOM 733 C CA . GLY A 1 92 ? 1.309 6.498 7.628 1.00 94.69 92 GLY A CA 1
ATOM 734 C C . GLY A 1 92 ? 0.487 6.083 8.840 1.00 94.69 92 GLY A C 1
ATOM 735 O O . GLY A 1 92 ? -0.595 6.624 9.052 1.00 94.69 92 GLY A O 1
ATOM 736 N N . GLY A 1 93 ? 1.029 5.225 9.708 1.00 94.88 93 GLY A N 1
ATOM 737 C CA . GLY A 1 93 ? 0.386 4.853 10.967 1.00 94.88 93 GLY A CA 1
ATOM 738 C C . GLY A 1 93 ? 0.282 6.007 11.971 1.00 94.88 93 GLY A C 1
ATOM 739 O O . GLY A 1 93 ? -0.702 6.090 12.709 1.00 94.88 93 GLY A O 1
ATOM 740 N N . TRP A 1 94 ? 1.242 6.940 11.980 1.00 96.56 94 TRP A N 1
ATOM 741 C CA . TRP A 1 94 ? 1.122 8.178 12.759 1.00 96.56 94 TRP A CA 1
ATOM 742 C C . TRP A 1 94 ? -0.040 9.042 12.257 1.00 96.56 94 TRP A C 1
ATOM 744 O O . TRP A 1 94 ? -0.901 9.428 13.050 1.00 96.56 94 TRP A O 1
ATOM 754 N N . PHE A 1 95 ? -0.123 9.282 10.946 1.00 96.19 95 PHE A N 1
ATOM 755 C CA . PHE A 1 95 ? -1.219 10.049 10.352 1.00 96.19 95 PHE A CA 1
ATOM 756 C C . PHE A 1 95 ? -2.571 9.337 10.517 1.00 96.19 95 PHE A C 1
ATOM 758 O O . PHE A 1 95 ? -3.598 9.974 10.751 1.00 96.19 95 PHE A O 1
ATOM 765 N N . TYR A 1 96 ? -2.579 8.003 10.474 1.00 96.12 96 TYR A N 1
ATOM 766 C CA . TYR A 1 96 ? -3.747 7.181 10.780 1.00 96.12 96 TYR A CA 1
ATOM 767 C C . TYR A 1 96 ? -4.268 7.442 12.196 1.00 96.12 96 TYR A C 1
ATOM 769 O O . TYR A 1 96 ? -5.461 7.681 12.375 1.00 96.12 96 TYR A O 1
ATOM 777 N N . ASN A 1 97 ? -3.376 7.474 13.192 1.00 96.56 97 ASN A N 1
ATOM 778 C CA . ASN A 1 97 ? -3.735 7.791 14.575 1.00 96.56 97 ASN A CA 1
ATOM 779 C C . ASN A 1 97 ? -4.278 9.226 14.717 1.00 96.56 97 ASN A C 1
ATOM 781 O O . ASN A 1 97 ? -5.216 9.470 15.472 1.00 96.56 97 ASN A O 1
ATOM 785 N N . VAL A 1 98 ? -3.730 10.188 13.966 1.00 96.88 98 VAL A N 1
ATOM 786 C CA . VAL A 1 98 ? -4.262 11.563 13.927 1.00 96.88 98 VAL A CA 1
ATOM 787 C C . VAL A 1 98 ? -5.696 11.583 13.385 1.00 96.88 98 VAL A C 1
ATOM 789 O O . VAL A 1 98 ? -6.574 12.172 14.016 1.00 96.88 98 VAL A O 1
ATOM 792 N N . ARG A 1 99 ? -5.970 10.883 12.277 1.00 95.88 99 ARG A N 1
ATOM 793 C CA . ARG A 1 99 ? -7.336 10.751 11.739 1.00 95.88 99 ARG A CA 1
ATOM 794 C C . ARG A 1 99 ? -8.284 10.066 12.720 1.00 95.88 99 ARG A C 1
ATOM 796 O O . ARG A 1 99 ? -9.449 10.448 12.801 1.00 95.88 99 ARG A O 1
ATOM 803 N N . LEU A 1 100 ? -7.788 9.101 13.495 1.00 96.31 100 LEU A N 1
ATOM 804 C CA . LEU A 1 100 ? -8.573 8.430 14.529 1.00 96.31 100 LEU A CA 1
ATOM 805 C C . LEU A 1 100 ? -8.998 9.413 15.628 1.00 96.31 100 LEU A C 1
ATOM 807 O O . LEU A 1 100 ? -10.176 9.461 15.978 1.00 96.31 100 LEU A O 1
ATOM 811 N N . LYS A 1 101 ? -8.084 10.285 16.075 1.00 96.44 101 LYS A N 1
ATOM 812 C CA . LYS A 1 101 ? -8.404 11.377 17.012 1.00 96.44 101 LYS A CA 1
ATOM 813 C C . LYS A 1 101 ? -9.444 12.341 16.443 1.00 96.44 101 LYS A C 1
ATOM 815 O O . LYS A 1 101 ? -10.382 12.709 17.143 1.00 96.44 101 LYS A O 1
ATOM 820 N N . TRP A 1 102 ? -9.319 12.735 15.175 1.00 96.75 102 TRP A N 1
ATOM 821 C CA . TRP A 1 102 ? -10.318 13.592 14.519 1.00 96.75 102 TRP A CA 1
ATOM 822 C C . TRP A 1 102 ? -11.686 12.916 14.369 1.00 96.75 102 TRP A C 1
ATOM 824 O O . TRP A 1 102 ? -12.711 13.597 14.287 1.00 96.75 102 TRP A O 1
ATOM 834 N N . ALA A 1 103 ? -11.712 11.583 14.382 1.00 96.00 103 ALA A N 1
ATOM 835 C CA . ALA A 1 103 ? -12.921 10.777 14.438 1.00 96.00 103 ALA A CA 1
ATOM 836 C C . ALA A 1 103 ? -13.435 10.509 15.867 1.00 96.00 103 ALA A C 1
ATOM 838 O O . ALA A 1 103 ? -14.364 9.724 16.021 1.00 96.00 103 ALA A O 1
ATOM 839 N N . ASN A 1 104 ? -12.890 11.169 16.897 1.00 95.56 104 ASN A N 1
ATOM 840 C CA . ASN A 1 104 ? -13.190 10.939 18.318 1.00 95.56 104 ASN A CA 1
ATOM 841 C C . ASN A 1 104 ? -12.851 9.522 18.834 1.00 95.56 104 ASN A C 1
ATOM 843 O O . ASN A 1 104 ? -13.382 9.123 19.863 1.00 95.56 104 ASN A O 1
ATOM 847 N N . GLY A 1 105 ? -11.993 8.763 18.149 1.00 92.31 105 GLY A N 1
ATOM 848 C CA . GLY A 1 105 ? -11.521 7.468 18.643 1.00 92.31 105 GLY A CA 1
ATOM 849 C C . GLY A 1 105 ? -10.348 7.598 19.618 1.00 92.31 105 GLY A C 1
ATOM 850 O O . GLY A 1 105 ? -9.586 8.572 19.588 1.00 92.31 105 GLY A O 1
ATOM 851 N N . SER A 1 106 ? -10.176 6.582 20.458 1.00 89.50 106 SER A N 1
ATOM 852 C CA . SER A 1 106 ? -9.035 6.424 21.354 1.00 89.50 106 SER A CA 1
ATOM 853 C C . SER A 1 106 ? -7.719 6.346 20.575 1.00 89.50 106 SER A C 1
ATOM 855 O O . SER A 1 106 ? -7.586 5.667 19.560 1.00 89.50 106 SER A O 1
ATOM 857 N N . SER A 1 107 ? -6.719 7.084 21.056 1.00 87.38 107 SER A N 1
ATOM 858 C CA . SER A 1 107 ? -5.415 7.184 20.405 1.00 87.38 107 SER A CA 1
ATOM 859 C C . SER A 1 107 ? -4.467 6.106 20.909 1.00 87.38 107 SER A C 1
ATOM 861 O O . SER A 1 107 ? -3.936 6.220 22.011 1.00 87.38 107 SER A O 1
ATOM 863 N N . ASP A 1 108 ? -4.154 5.148 20.049 1.00 90.31 108 ASP A N 1
ATOM 864 C CA . ASP A 1 108 ? -3.137 4.125 20.279 1.00 90.31 108 ASP A CA 1
ATOM 865 C C . ASP A 1 108 ? -2.338 3.934 18.983 1.00 90.31 108 ASP A C 1
ATOM 867 O O . ASP A 1 108 ? -2.881 3.543 17.943 1.00 90.31 108 ASP A O 1
ATOM 871 N N . PHE A 1 109 ? -1.040 4.251 19.028 1.00 90.81 109 PHE A N 1
ATOM 872 C CA . PHE A 1 109 ? -0.171 4.165 17.856 1.00 90.81 109 PHE A CA 1
ATOM 873 C C . PHE A 1 109 ? 0.016 2.732 17.373 1.00 90.81 109 PHE A C 1
ATOM 875 O O . PHE A 1 109 ? 0.073 2.526 16.163 1.00 90.81 109 PHE A O 1
ATOM 882 N N . THR A 1 110 ? 0.097 1.759 18.278 1.00 90.38 110 THR A N 1
ATOM 883 C CA . THR A 1 110 ? 0.289 0.350 17.923 1.00 90.38 110 THR A CA 1
ATOM 884 C C . THR A 1 110 ? -0.934 -0.157 17.171 1.00 90.38 110 THR A C 1
ATOM 886 O O . THR A 1 110 ? -0.814 -0.676 16.062 1.00 90.38 110 THR A O 1
ATOM 889 N N . LYS A 1 111 ? -2.132 0.108 17.702 1.00 89.75 111 LYS A N 1
ATOM 890 C CA . LYS A 1 111 ? -3.398 -0.279 17.057 1.00 89.75 111 LYS A CA 1
ATOM 891 C C . LYS A 1 111 ? -3.635 0.460 15.739 1.00 89.75 111 LYS A C 1
ATOM 893 O O . LYS A 1 111 ? -4.041 -0.151 14.753 1.00 89.75 111 LYS A O 1
ATOM 898 N N . SER A 1 112 ? -3.333 1.756 15.686 1.00 92.81 112 SER A N 1
ATOM 899 C CA . SER A 1 112 ? -3.479 2.556 14.461 1.00 92.81 112 SER A CA 1
ATOM 900 C C . SER A 1 112 ? -2.541 2.085 13.352 1.00 92.81 112 SER A C 1
ATOM 902 O O . SER A 1 112 ? -2.947 1.971 12.198 1.00 92.81 112 SER A O 1
ATOM 904 N N . ARG A 1 113 ? -1.291 1.772 13.703 1.00 93.75 113 ARG A N 1
ATOM 905 C CA . ARG A 1 113 ? -0.305 1.202 12.782 1.00 93.75 113 ARG A CA 1
ATOM 906 C C . ARG A 1 113 ? -0.717 -0.178 12.286 1.00 93.75 113 ARG A C 1
ATOM 908 O O . ARG A 1 113 ? -0.589 -0.442 11.097 1.00 93.75 113 ARG A O 1
ATOM 915 N N . TYR A 1 114 ? -1.257 -1.019 13.163 1.00 93.19 114 TYR A N 1
ATOM 916 C CA . TYR A 1 114 ? -1.796 -2.325 12.793 1.00 93.19 114 TYR A CA 1
ATOM 917 C C . TYR A 1 114 ? -2.927 -2.196 11.759 1.00 93.19 114 TYR A C 1
ATOM 919 O O . TYR A 1 114 ? -2.885 -2.835 10.710 1.00 93.19 114 TYR A O 1
ATOM 927 N N . LEU A 1 115 ? -3.908 -1.321 12.013 1.00 94.56 115 LEU A N 1
ATOM 928 C CA . LEU A 1 115 ? -5.013 -1.056 11.081 1.00 94.56 115 LEU A CA 1
ATOM 929 C C . LEU A 1 115 ? -4.513 -0.510 9.736 1.00 94.56 115 LEU A C 1
ATOM 931 O O . LEU A 1 115 ? -4.974 -0.947 8.679 1.00 94.56 115 LEU A O 1
ATOM 935 N N . TYR A 1 116 ? -3.554 0.418 9.767 1.00 96.00 116 TYR A N 1
ATOM 936 C CA . TYR A 1 116 ? -2.925 0.959 8.563 1.00 96.00 116 TYR A CA 1
ATOM 937 C C . TYR A 1 116 ? -2.215 -0.127 7.748 1.00 96.00 116 TYR A C 1
ATOM 939 O O . TYR A 1 116 ? -2.429 -0.238 6.544 1.00 96.00 116 TYR A O 1
ATOM 947 N N . LEU A 1 117 ? -1.419 -0.964 8.411 1.00 95.56 117 LEU A N 1
ATOM 948 C CA . LEU A 1 117 ? -0.654 -2.023 7.768 1.00 95.56 117 LEU A CA 1
ATOM 949 C C . LEU A 1 117 ? -1.574 -3.037 7.073 1.00 95.56 117 LEU A C 1
ATOM 951 O O . LEU A 1 117 ? -1.422 -3.285 5.881 1.00 95.56 117 LEU A O 1
ATOM 955 N N . TYR A 1 118 ? -2.564 -3.578 7.789 1.00 95.38 118 TYR A N 1
ATOM 956 C CA . TYR A 1 118 ? -3.477 -4.589 7.241 1.00 95.38 118 TYR A CA 1
ATOM 957 C C . TYR A 1 118 ? -4.450 -4.046 6.193 1.00 95.38 118 TYR A C 1
ATOM 959 O O . TYR A 1 118 ? -4.860 -4.785 5.307 1.00 95.38 118 TYR A O 1
ATOM 967 N N . SER A 1 119 ? -4.822 -2.768 6.244 1.00 96.38 119 SER A N 1
ATOM 968 C CA . SER A 1 119 ? -5.551 -2.178 5.114 1.00 96.38 119 SER A CA 1
ATOM 969 C C . SER A 1 119 ? -4.641 -2.023 3.890 1.00 96.38 119 SER A C 1
ATOM 971 O O . SER A 1 119 ? -5.057 -2.346 2.780 1.00 96.38 119 SER A O 1
ATOM 973 N N . GLY A 1 120 ? -3.380 -1.629 4.089 1.00 96.31 120 GLY A N 1
ATOM 974 C CA . GLY A 1 120 ? -2.398 -1.451 3.017 1.00 96.31 120 GLY A CA 1
ATOM 975 C C . GLY A 1 120 ? -1.951 -2.739 2.315 1.00 96.31 120 GLY A C 1
ATOM 976 O O . GLY A 1 120 ? -1.591 -2.689 1.137 1.00 96.31 120 GLY A O 1
ATOM 977 N N . ILE A 1 121 ? -1.999 -3.906 2.975 1.00 95.94 121 ILE A N 1
ATOM 978 C CA . ILE A 1 121 ? -1.615 -5.161 2.303 1.00 95.94 121 ILE A CA 1
ATOM 979 C C . ILE A 1 121 ? -2.567 -5.543 1.166 1.00 95.94 121 ILE A C 1
ATOM 981 O O . ILE A 1 121 ? -2.155 -6.286 0.283 1.00 95.94 121 ILE A O 1
ATOM 985 N N . ILE A 1 122 ? -3.803 -5.031 1.150 1.00 97.31 122 ILE A N 1
ATOM 986 C CA . ILE A 1 122 ? -4.773 -5.290 0.076 1.00 97.31 122 ILE A CA 1
ATOM 987 C C . ILE A 1 122 ? -4.239 -4.787 -1.264 1.00 97.31 122 ILE A C 1
ATOM 989 O O . ILE A 1 122 ? -4.077 -5.572 -2.196 1.00 97.31 122 ILE A O 1
ATOM 993 N N . SER A 1 123 ? -3.920 -3.494 -1.354 1.00 97.06 123 SER A N 1
ATOM 994 C CA . SER A 1 123 ? -3.369 -2.914 -2.579 1.00 97.06 123 SER A CA 1
ATOM 995 C C . SER A 1 123 ? -1.970 -3.450 -2.863 1.00 97.06 123 SER A C 1
ATOM 997 O O . SER A 1 123 ? -1.685 -3.810 -3.999 1.00 97.06 123 SER A O 1
ATOM 999 N N . SER A 1 124 ? -1.133 -3.603 -1.831 1.00 97.94 124 SER A N 1
ATOM 1000 C CA . SER A 1 124 ? 0.235 -4.124 -1.983 1.00 97.94 124 SER A CA 1
ATOM 1001 C C . SER A 1 124 ? 0.258 -5.536 -2.576 1.00 97.94 124 SER A C 1
ATOM 1003 O O . SER A 1 124 ? 1.085 -5.830 -3.430 1.00 97.94 124 SER A O 1
ATOM 1005 N N . SER A 1 125 ? -0.676 -6.404 -2.173 1.00 97.44 125 SER A N 1
ATOM 1006 C CA . SER A 1 125 ? -0.777 -7.765 -2.715 1.00 97.44 125 SER A CA 1
ATOM 1007 C C . SER A 1 125 ? -1.152 -7.759 -4.195 1.00 97.44 125 SER A C 1
ATOM 1009 O O . SER A 1 125 ? -0.602 -8.541 -4.964 1.00 97.44 125 SER A O 1
ATOM 1011 N N . VAL A 1 126 ? -2.065 -6.870 -4.602 1.00 97.88 126 VAL A N 1
ATOM 1012 C CA . VAL A 1 126 ? -2.462 -6.738 -6.010 1.00 97.88 126 VAL A CA 1
ATOM 1013 C C . VAL A 1 126 ? -1.328 -6.150 -6.846 1.00 97.88 126 VAL A C 1
ATOM 1015 O O . VAL A 1 126 ? -1.074 -6.659 -7.927 1.00 97.88 126 VAL A O 1
ATOM 1018 N N . ILE A 1 127 ? -0.592 -5.163 -6.328 1.00 97.75 127 ILE A N 1
ATOM 1019 C CA . ILE A 1 127 ? 0.606 -4.607 -6.979 1.00 97.75 127 ILE A CA 1
ATOM 1020 C C . ILE A 1 127 ? 1.665 -5.696 -7.198 1.00 97.75 127 ILE A C 1
ATOM 1022 O O . ILE A 1 127 ? 2.142 -5.873 -8.315 1.00 97.75 127 ILE A O 1
ATOM 1026 N N . ILE A 1 128 ? 1.987 -6.478 -6.161 1.00 98.25 128 ILE A N 1
ATOM 1027 C CA . ILE A 1 128 ? 2.955 -7.581 -6.265 1.00 98.25 128 ILE A CA 1
ATOM 1028 C C . ILE A 1 128 ? 2.488 -8.620 -7.287 1.00 98.25 128 ILE A C 1
ATOM 1030 O O . ILE A 1 128 ? 3.284 -9.074 -8.105 1.00 98.25 128 ILE A O 1
ATOM 1034 N N . LEU A 1 129 ? 1.205 -8.994 -7.261 1.00 97.69 129 LEU A N 1
ATOM 1035 C CA . LEU A 1 129 ? 0.652 -9.953 -8.213 1.00 97.69 129 LEU A CA 1
ATOM 1036 C C . LEU A 1 129 ? 0.727 -9.427 -9.653 1.00 97.69 129 LEU A C 1
ATOM 1038 O O . LEU A 1 129 ? 1.135 -10.174 -10.538 1.00 97.69 129 LEU A O 1
ATOM 1042 N N . SER A 1 130 ? 0.388 -8.156 -9.881 1.00 96.69 130 SER A N 1
ATOM 1043 C CA . SER A 1 130 ? 0.519 -7.509 -11.190 1.00 96.69 130 SER A CA 1
ATOM 1044 C C . SER A 1 130 ? 1.969 -7.519 -11.676 1.00 96.69 130 SER A C 1
ATOM 1046 O O . SER A 1 130 ? 2.222 -7.977 -12.785 1.00 96.69 130 SER A O 1
ATOM 1048 N N . ALA A 1 131 ? 2.930 -7.137 -10.829 1.00 96.81 131 ALA A N 1
ATOM 1049 C CA . ALA A 1 131 ? 4.351 -7.144 -11.180 1.00 96.81 131 ALA A CA 1
ATOM 1050 C C . ALA A 1 131 ? 4.881 -8.558 -11.490 1.00 96.81 131 ALA A C 1
ATOM 1052 O O . ALA A 1 131 ? 5.688 -8.740 -12.402 1.00 96.81 131 ALA A O 1
ATOM 1053 N N . LEU A 1 132 ? 4.414 -9.584 -10.769 1.00 97.56 132 LEU A N 1
ATOM 1054 C CA . LEU A 1 132 ? 4.746 -10.984 -11.060 1.00 97.56 132 LEU A CA 1
ATOM 1055 C C . LEU A 1 132 ? 4.179 -11.436 -12.410 1.00 97.56 132 LEU A C 1
ATOM 1057 O O . LEU A 1 132 ? 4.887 -12.083 -13.179 1.00 97.56 132 LEU A O 1
ATOM 1061 N N . ILE A 1 133 ? 2.924 -11.087 -12.707 1.00 95.38 133 ILE A N 1
ATOM 1062 C CA . ILE A 1 133 ? 2.294 -11.379 -14.002 1.00 95.38 133 ILE A CA 1
ATOM 1063 C C . ILE A 1 133 ? 3.078 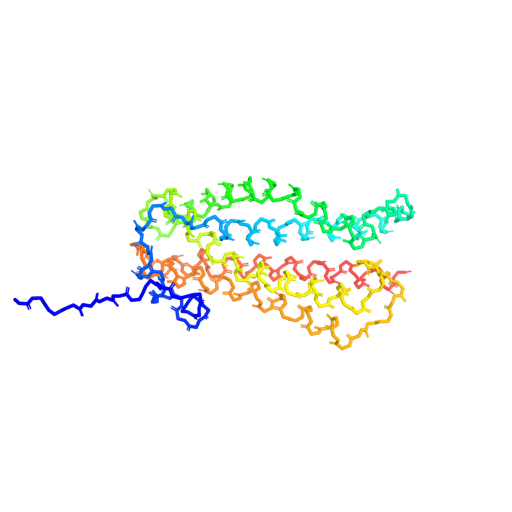-10.699 -15.129 1.00 95.38 133 ILE A C 1
ATOM 1065 O O . ILE A 1 133 ? 3.411 -11.346 -16.120 1.00 95.38 133 ILE A O 1
ATOM 1069 N N . GLU A 1 134 ? 3.426 -9.424 -14.963 1.00 93.31 134 GLU A N 1
ATOM 1070 C CA . GLU A 1 134 ? 4.198 -8.666 -15.949 1.00 93.31 134 GLU A CA 1
ATOM 1071 C C . GLU A 1 134 ? 5.611 -9.227 -16.130 1.00 93.31 134 GLU A C 1
ATOM 1073 O O . GLU A 1 134 ? 6.056 -9.356 -17.268 1.00 93.31 134 GLU A O 1
ATOM 1078 N N . THR A 1 135 ? 6.262 -9.698 -15.060 1.00 95.38 135 THR A N 1
ATOM 1079 C CA . THR A 1 135 ? 7.563 -10.395 -15.136 1.00 95.38 135 THR A CA 1
ATOM 1080 C C . THR A 1 135 ? 7.520 -11.622 -16.048 1.00 95.38 135 THR A C 1
ATOM 1082 O O . THR A 1 135 ? 8.512 -11.953 -16.696 1.00 95.38 135 THR A O 1
ATOM 1085 N N . CYS A 1 136 ? 6.382 -12.317 -16.112 1.00 94.31 136 CYS A N 1
ATOM 1086 C CA . CYS A 1 136 ? 6.223 -13.503 -16.951 1.00 94.31 136 CYS A CA 1
ATOM 1087 C C . CYS A 1 136 ? 5.912 -13.188 -18.421 1.00 94.31 136 CYS A C 1
ATOM 1089 O O . CYS A 1 136 ? 6.059 -14.073 -19.264 1.00 94.31 136 CYS A O 1
ATOM 1091 N N . ILE A 1 137 ? 5.441 -11.978 -18.725 1.00 91.94 137 ILE A N 1
ATOM 1092 C CA . ILE A 1 137 ? 4.899 -11.624 -20.044 1.00 91.94 137 ILE A CA 1
ATOM 1093 C C . ILE A 1 137 ? 5.819 -10.643 -20.772 1.00 91.94 137 ILE A C 1
ATOM 1095 O O . ILE A 1 137 ? 6.069 -10.811 -21.965 1.00 91.94 137 ILE A O 1
ATOM 1099 N N . GLN A 1 138 ? 6.322 -9.636 -20.061 1.00 90.88 138 GLN A N 1
ATOM 1100 C CA . GLN A 1 138 ? 7.134 -8.563 -20.621 1.00 90.88 138 GLN A CA 1
ATOM 1101 C C . GLN A 1 138 ? 8.621 -8.885 -20.519 1.00 90.88 138 GLN A C 1
ATOM 1103 O O . GLN A 1 138 ? 9.086 -9.499 -19.554 1.00 90.88 138 GLN A O 1
ATOM 1108 N N . LYS A 1 139 ? 9.403 -8.434 -21.503 1.00 91.62 139 LYS A N 1
ATOM 1109 C CA . LYS A 1 139 ? 10.860 -8.634 -21.480 1.00 91.62 139 LYS A CA 1
ATOM 1110 C C . LYS A 1 139 ? 11.524 -7.711 -20.466 1.00 91.62 139 LYS A C 1
ATOM 1112 O O . LYS A 1 139 ? 12.539 -8.089 -19.874 1.00 91.62 139 LYS A O 1
ATOM 1117 N N . ARG A 1 140 ? 10.965 -6.516 -20.278 1.00 92.88 140 ARG A N 1
ATOM 1118 C CA . ARG A 1 140 ? 11.463 -5.477 -19.379 1.00 92.88 140 ARG A CA 1
ATOM 1119 C C . ARG A 1 140 ? 10.354 -4.999 -18.428 1.00 92.88 140 ARG A C 1
ATOM 1121 O O . ARG A 1 140 ? 9.184 -5.080 -18.790 1.00 92.88 140 ARG A O 1
ATOM 1128 N N . PRO A 1 141 ? 10.712 -4.481 -17.237 1.00 92.31 141 PRO A N 1
ATOM 1129 C CA . PRO A 1 141 ? 9.759 -3.862 -16.314 1.00 92.31 141 PRO A CA 1
ATOM 1130 C C . PRO A 1 141 ? 9.029 -2.655 -16.901 1.00 92.31 141 PRO A C 1
ATOM 1132 O O . PRO A 1 141 ? 7.879 -2.408 -16.561 1.00 92.31 141 PRO A O 1
ATOM 1135 N N . TYR A 1 142 ? 9.694 -1.893 -17.772 1.00 91.19 142 TYR A N 1
ATOM 1136 C CA . TYR A 1 142 ? 9.116 -0.710 -18.387 1.00 91.19 142 TYR A CA 1
ATOM 1137 C C . TYR A 1 142 ? 9.493 -0.618 -19.869 1.00 91.19 142 TYR A C 1
ATOM 1139 O O . TYR A 1 142 ? 10.672 -0.524 -20.226 1.00 91.19 142 TYR A O 1
ATOM 1147 N N . GLU A 1 143 ? 8.468 -0.643 -20.721 1.00 88.00 143 GLU A N 1
ATOM 1148 C CA . GLU A 1 143 ? 8.563 -0.549 -22.180 1.00 88.00 143 GLU A CA 1
ATOM 1149 C C . GLU A 1 143 ? 7.575 0.533 -22.659 1.00 88.00 143 GLU A C 1
ATOM 1151 O O . GLU A 1 143 ? 6.401 0.229 -22.867 1.00 88.00 143 GLU A O 1
ATOM 1156 N N . PRO A 1 144 ? 8.003 1.805 -22.787 1.00 81.50 144 PRO A N 1
ATOM 1157 C CA . PRO A 1 144 ? 7.096 2.916 -23.099 1.00 81.50 144 PRO A CA 1
ATOM 1158 C C . PRO A 1 144 ? 6.477 2.804 -24.500 1.00 81.50 144 PRO A C 1
ATOM 1160 O O . PRO A 1 144 ? 5.356 3.260 -24.713 1.00 81.50 144 PRO A O 1
ATOM 1163 N N . ASP A 1 145 ? 7.179 2.148 -25.426 1.00 82.44 145 ASP A N 1
ATOM 1164 C CA . ASP A 1 145 ? 6.746 1.948 -26.813 1.00 82.44 145 ASP A CA 1
ATOM 1165 C C . ASP A 1 145 ? 5.929 0.658 -27.018 1.00 82.44 145 ASP A C 1
ATOM 1167 O O . ASP A 1 145 ? 5.564 0.329 -28.148 1.00 82.44 145 ASP A O 1
ATOM 1171 N N . ALA A 1 146 ? 5.673 -0.116 -25.957 1.00 82.88 146 ALA A N 1
ATOM 1172 C CA . ALA A 1 146 ? 4.902 -1.348 -26.068 1.00 82.88 146 ALA A CA 1
ATOM 1173 C C . ALA A 1 146 ? 3.405 -1.054 -26.240 1.00 82.88 146 ALA A C 1
ATOM 1175 O O . ALA A 1 146 ? 2.818 -0.233 -25.530 1.00 82.88 146 ALA A O 1
ATOM 1176 N N . ASP A 1 147 ? 2.759 -1.789 -27.147 1.00 83.56 147 ASP A N 1
ATOM 1177 C CA . ASP A 1 147 ? 1.312 -1.715 -27.314 1.00 83.56 147 ASP A CA 1
ATOM 1178 C C . ASP A 1 147 ? 0.593 -2.068 -26.005 1.00 83.56 147 ASP A C 1
ATOM 1180 O O . ASP A 1 147 ? 0.925 -3.036 -25.310 1.00 83.56 147 ASP A O 1
ATOM 1184 N N . THR A 1 148 ? -0.454 -1.306 -25.683 1.00 82.69 148 THR A N 1
ATOM 1185 C CA . THR A 1 148 ? -1.291 -1.607 -24.518 1.00 82.69 148 THR A CA 1
ATOM 1186 C C . THR A 1 148 ? -1.976 -2.954 -24.717 1.00 82.69 148 THR A C 1
ATOM 1188 O O . THR A 1 148 ? -2.762 -3.149 -25.645 1.00 82.69 148 THR A O 1
ATOM 1191 N N . THR A 1 149 ? -1.713 -3.889 -23.808 1.00 86.94 149 THR A N 1
ATOM 1192 C CA . THR A 1 149 ? -2.318 -5.219 -23.837 1.00 86.94 149 THR A CA 1
ATOM 1193 C C . THR A 1 149 ? -3.593 -5.258 -22.994 1.00 86.94 149 THR A C 1
ATOM 1195 O O . THR A 1 149 ? -3.806 -4.454 -22.086 1.00 86.94 149 THR A O 1
ATOM 1198 N N . VAL A 1 150 ? -4.451 -6.250 -23.240 1.00 89.25 150 VAL A N 1
ATOM 1199 C CA . VAL A 1 150 ? -5.614 -6.503 -22.367 1.00 89.25 150 VAL A CA 1
ATOM 1200 C C . VAL A 1 150 ? -5.167 -6.804 -20.933 1.00 89.25 150 VAL A C 1
ATOM 1202 O O . VAL A 1 150 ? -5.846 -6.417 -19.984 1.00 89.25 150 VAL A O 1
ATOM 1205 N N . VAL A 1 151 ? -4.013 -7.460 -20.769 1.00 88.94 151 VAL A N 1
ATOM 1206 C CA . VAL A 1 151 ? -3.453 -7.778 -19.452 1.00 88.94 151 VAL A CA 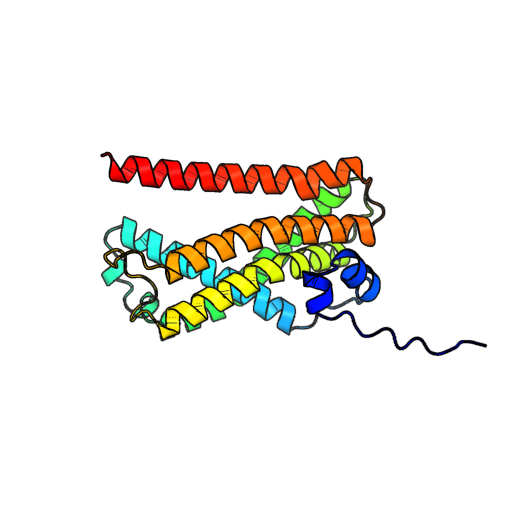1
ATOM 1207 C C . VAL A 1 151 ? -3.045 -6.506 -18.716 1.00 88.94 151 VAL A C 1
ATOM 1209 O O . VAL A 1 151 ? -3.439 -6.359 -17.565 1.00 88.94 151 VAL A O 1
ATOM 1212 N N . SER A 1 152 ? -2.352 -5.566 -19.369 1.00 86.69 152 SER A N 1
ATOM 1213 C CA . SER A 1 152 ? -1.948 -4.306 -18.726 1.00 86.69 152 SER A CA 1
ATOM 1214 C C . SER A 1 152 ? -3.150 -3.434 -18.352 1.00 86.69 152 SER A C 1
ATOM 1216 O O . SER A 1 152 ? -3.178 -2.822 -17.286 1.00 86.69 152 SER A O 1
ATOM 1218 N N . LEU A 1 153 ? -4.205 -3.428 -19.174 1.00 89.75 153 LEU A N 1
ATOM 1219 C CA . LEU A 1 153 ? -5.456 -2.763 -18.808 1.00 89.75 153 LEU A CA 1
ATOM 1220 C C . LEU A 1 153 ? -6.128 -3.439 -17.600 1.00 89.75 153 LEU A C 1
ATOM 1222 O O . LEU A 1 153 ? -6.630 -2.759 -16.703 1.00 89.75 153 LEU A O 1
ATOM 1226 N N . ALA A 1 154 ? -6.135 -4.773 -17.555 1.00 93.81 154 ALA A N 1
ATOM 1227 C CA . ALA A 1 154 ? -6.715 -5.527 -16.450 1.00 93.81 154 ALA A CA 1
ATOM 1228 C C . ALA A 1 154 ? -5.936 -5.333 -15.137 1.00 93.81 154 ALA A C 1
ATOM 1230 O O . ALA A 1 154 ? -6.565 -5.113 -14.100 1.00 93.81 154 ALA A O 1
ATOM 1231 N N . THR A 1 155 ? -4.597 -5.364 -15.165 1.00 92.50 155 THR A N 1
ATOM 1232 C CA . THR A 1 155 ? -3.754 -5.108 -13.982 1.00 92.50 155 THR A CA 1
ATOM 1233 C C . THR A 1 155 ? -3.938 -3.679 -13.483 1.00 92.50 155 THR A C 1
ATOM 1235 O O . THR A 1 155 ? -4.110 -3.475 -12.280 1.00 92.50 155 THR A O 1
ATOM 1238 N N . PHE A 1 156 ? -4.029 -2.699 -14.386 1.00 90.69 156 PHE A N 1
ATOM 1239 C CA . PHE A 1 156 ? -4.337 -1.313 -14.039 1.00 90.69 156 PHE A CA 1
ATOM 1240 C C . PHE A 1 156 ? -5.684 -1.173 -13.312 1.00 90.69 156 PHE A C 1
ATOM 1242 O O . PHE A 1 156 ? -5.751 -0.612 -12.214 1.00 90.69 156 PHE A O 1
ATOM 1249 N N . VAL A 1 157 ? -6.763 -1.730 -13.876 1.00 94.06 157 VAL A N 1
ATOM 1250 C CA . VAL A 1 157 ? -8.099 -1.704 -13.250 1.00 94.06 157 VAL A CA 1
ATOM 1251 C C . VAL A 1 157 ? -8.097 -2.438 -11.906 1.00 94.06 157 VAL A C 1
ATOM 1253 O O . VAL A 1 157 ? -8.725 -1.973 -10.949 1.00 94.06 157 VAL A O 1
ATOM 1256 N N . A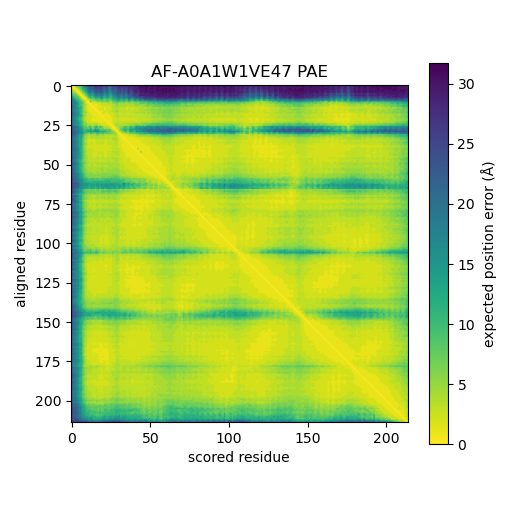LA A 1 158 ? -7.374 -3.556 -11.801 1.00 96.38 158 ALA A N 1
ATOM 1257 C CA . ALA A 1 158 ? -7.245 -4.310 -10.560 1.00 96.38 158 ALA A CA 1
ATOM 1258 C C . ALA A 1 158 ? -6.540 -3.494 -9.466 1.00 96.38 158 ALA A C 1
ATOM 1260 O O . ALA A 1 158 ? -7.055 -3.422 -8.350 1.00 96.38 158 ALA A O 1
ATOM 1261 N N . ILE A 1 159 ? -5.422 -2.831 -9.782 1.00 95.31 159 ILE A N 1
ATOM 1262 C CA . ILE A 1 159 ? -4.691 -1.969 -8.839 1.00 95.31 159 ILE A CA 1
ATOM 1263 C C . ILE A 1 159 ? -5.579 -0.811 -8.380 1.00 95.31 159 ILE A C 1
ATOM 1265 O O . ILE A 1 159 ? -5.717 -0.595 -7.174 1.00 95.31 159 ILE A O 1
ATOM 1269 N N . LEU A 1 160 ? -6.248 -0.111 -9.307 1.00 94.50 160 LEU A N 1
ATOM 1270 C CA . LEU A 1 160 ? -7.190 0.959 -8.960 1.00 94.50 160 LEU A CA 1
ATOM 1271 C C . LEU A 1 160 ? -8.273 0.459 -8.000 1.00 94.50 160 LEU A C 1
ATOM 1273 O O . LEU A 1 160 ? -8.496 1.047 -6.940 1.00 94.50 160 LEU A O 1
ATOM 1277 N N . THR A 1 161 ? -8.916 -0.656 -8.343 1.00 96.56 161 THR A N 1
ATOM 1278 C CA . THR A 1 161 ? -9.963 -1.262 -7.512 1.00 96.56 161 THR A CA 1
ATOM 1279 C C . THR A 1 161 ? -9.426 -1.622 -6.129 1.00 96.56 161 THR A C 1
ATOM 1281 O O . THR A 1 161 ? -10.079 -1.337 -5.126 1.00 96.56 161 THR A O 1
ATOM 1284 N N . ALA A 1 162 ? -8.219 -2.185 -6.050 1.00 97.31 162 ALA A N 1
ATOM 1285 C CA . ALA A 1 162 ? -7.584 -2.569 -4.795 1.00 97.31 162 ALA A CA 1
ATOM 1286 C C . ALA A 1 162 ? -7.253 -1.364 -3.904 1.00 97.31 162 ALA A C 1
ATOM 1288 O O . ALA A 1 162 ? -7.430 -1.442 -2.687 1.00 97.31 162 ALA A O 1
ATOM 1289 N N . VAL A 1 163 ? -6.838 -0.232 -4.485 1.00 96.62 163 VAL A N 1
ATOM 1290 C CA . VAL A 1 163 ? -6.606 1.019 -3.744 1.00 96.62 163 VAL A CA 1
ATOM 1291 C C . VAL A 1 163 ? -7.903 1.508 -3.103 1.00 96.62 163 VAL A C 1
ATOM 1293 O O . VAL A 1 163 ? -7.935 1.728 -1.892 1.00 96.62 163 VAL A O 1
ATOM 1296 N N . TYR A 1 164 ? -9.005 1.600 -3.851 1.00 97.50 164 TYR A N 1
ATOM 1297 C CA . TYR A 1 164 ? -10.297 1.995 -3.271 1.00 97.50 164 TYR A CA 1
ATOM 1298 C C . TYR A 1 164 ? -10.823 0.964 -2.266 1.00 97.50 164 TYR A C 1
ATOM 1300 O O . TYR A 1 164 ? -11.367 1.331 -1.221 1.00 97.50 164 TYR A O 1
ATOM 1308 N N . TYR A 1 165 ? -10.616 -0.325 -2.530 1.00 98.19 165 TYR A N 1
ATOM 1309 C CA . TYR A 1 165 ? -11.020 -1.382 -1.612 1.00 98.19 165 TYR A CA 1
ATOM 1310 C C . TYR A 1 165 ? -10.234 -1.342 -0.294 1.00 98.19 165 TYR A C 1
ATOM 1312 O O . TYR A 1 165 ? -10.814 -1.542 0.773 1.00 98.19 165 TYR A O 1
ATOM 1320 N N . SER A 1 166 ? -8.947 -0.981 -0.326 1.00 97.94 166 SER A N 1
ATOM 1321 C CA . SER A 1 166 ? -8.135 -0.789 0.884 1.00 97.94 166 SER A CA 1
ATOM 1322 C C . SER A 1 166 ? -8.714 0.291 1.809 1.00 97.94 166 SER A C 1
ATOM 1324 O O . SER A 1 166 ? -8.696 0.137 3.032 1.00 97.94 166 SER A O 1
ATOM 1326 N N . VAL A 1 167 ? -9.321 1.344 1.242 1.00 98.06 167 VAL A N 1
ATOM 1327 C CA . VAL A 1 167 ? -10.025 2.390 2.001 1.00 98.06 167 VAL A CA 1
ATOM 1328 C C . VAL A 1 167 ? -11.265 1.822 2.684 1.00 98.06 167 VAL A C 1
ATOM 1330 O O . VAL A 1 167 ? -11.505 2.092 3.862 1.00 98.06 167 VAL A O 1
ATOM 1333 N N . TYR A 1 168 ? -12.037 0.995 1.976 1.00 98.19 168 TYR A N 1
ATOM 1334 C CA . TYR A 1 168 ? -13.184 0.307 2.563 1.00 98.19 168 TYR A CA 1
ATOM 1335 C C . TYR A 1 168 ? -12.760 -0.614 3.717 1.00 98.19 168 TYR A C 1
ATOM 1337 O O . TYR A 1 168 ? -13.323 -0.515 4.808 1.00 98.19 168 TYR A O 1
ATOM 1345 N N . VAL A 1 169 ? -11.731 -1.444 3.519 1.00 97.94 169 VAL A N 1
ATOM 1346 C CA . VAL A 1 169 ? -1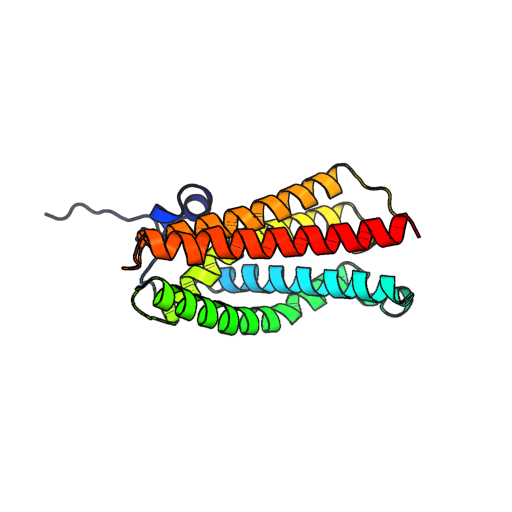1.166 -2.323 4.559 1.00 97.94 169 VAL A CA 1
ATOM 1347 C C . VAL A 1 169 ? -10.688 -1.509 5.763 1.00 97.94 169 VAL A C 1
ATOM 1349 O O . VAL A 1 169 ? -11.006 -1.852 6.903 1.00 97.94 169 VAL A O 1
ATOM 1352 N N . SER A 1 170 ? -10.001 -0.389 5.523 1.00 97.38 170 SER A N 1
ATOM 1353 C CA . SER A 1 170 ? -9.567 0.546 6.566 1.00 97.38 170 SER A CA 1
ATOM 1354 C C . SER A 1 170 ? -10.747 1.078 7.385 1.00 97.38 170 SER A C 1
ATOM 1356 O O . SER A 1 170 ? -10.731 1.001 8.615 1.00 97.38 170 SER A O 1
ATOM 1358 N N . TYR A 1 171 ? -11.792 1.575 6.719 1.00 97.94 171 TYR A N 1
ATOM 1359 C CA . TYR A 1 171 ? -12.997 2.093 7.368 1.00 97.94 171 TYR A CA 1
ATOM 1360 C C . TYR A 1 171 ? -13.722 1.023 8.194 1.00 97.94 171 TYR A C 1
ATOM 1362 O O . TYR A 1 171 ? -14.085 1.279 9.344 1.00 97.94 171 TYR A O 1
ATOM 1370 N N . GLN A 1 172 ? -13.891 -0.183 7.641 1.00 97.50 172 GLN A N 1
ATOM 1371 C CA . GLN A 1 172 ? -14.508 -1.304 8.355 1.00 97.50 172 GLN A CA 1
ATOM 1372 C C . GLN A 1 172 ? -13.699 -1.700 9.589 1.00 97.50 172 GLN A C 1
ATOM 1374 O O . GLN A 1 172 ? -14.283 -1.934 10.645 1.00 97.50 172 GLN A O 1
ATOM 1379 N N . GLY A 1 173 ? -12.367 -1.705 9.491 1.00 95.81 173 GLY A N 1
ATOM 1380 C CA . GLY A 1 173 ? -11.491 -1.922 10.638 1.00 95.81 173 GLY A CA 1
ATOM 1381 C C . GLY A 1 173 ? -11.718 -0.893 11.736 1.00 95.81 173 GLY A C 1
ATOM 1382 O O . GLY A 1 173 ? -11.998 -1.267 12.868 1.00 95.81 173 GLY A O 1
ATOM 1383 N N . VAL A 1 174 ? -11.707 0.402 11.410 1.00 96.31 174 VAL A N 1
ATOM 1384 C CA . VAL A 1 174 ? -11.947 1.460 12.408 1.00 96.31 174 VAL A CA 1
ATOM 1385 C C . VAL A 1 174 ? -13.278 1.255 13.134 1.00 96.31 174 VAL A C 1
ATOM 1387 O O . VAL A 1 174 ? -13.302 1.242 14.362 1.00 96.31 174 VAL A O 1
ATOM 1390 N N . LEU A 1 175 ? -14.376 1.033 12.408 1.00 96.56 175 LEU A N 1
ATOM 1391 C CA . LEU A 1 175 ? -15.690 0.839 13.033 1.00 96.56 175 LEU A CA 1
ATOM 1392 C C . LEU A 1 175 ? -15.801 -0.444 13.860 1.00 96.56 175 LEU A C 1
ATOM 1394 O O . LEU A 1 175 ? -16.614 -0.519 14.778 1.00 96.56 175 LEU A O 1
ATOM 1398 N N . ALA A 1 176 ? -15.045 -1.479 13.502 1.00 94.75 176 ALA A N 1
ATOM 1399 C CA . ALA A 1 176 ? -15.180 -2.785 14.122 1.00 94.75 176 ALA A CA 1
ATOM 1400 C C . ALA A 1 176 ? -14.484 -2.880 15.482 1.00 94.75 176 ALA A C 1
ATOM 1402 O O . ALA A 1 176 ? -14.936 -3.663 16.318 1.00 94.75 176 ALA A O 1
ATOM 1403 N N . VAL A 1 177 ? -13.387 -2.139 15.675 1.00 93.88 177 VAL A N 1
ATOM 1404 C CA . VAL A 1 177 ? -12.473 -2.344 16.812 1.00 93.88 177 VAL A CA 1
ATOM 1405 C C . VAL A 1 177 ? -12.040 -1.067 17.536 1.00 93.88 177 VAL A C 1
ATOM 1407 O O . VAL A 1 177 ? -11.283 -1.130 18.508 1.00 93.88 177 VAL A O 1
ATOM 1410 N N . THR A 1 178 ? -12.510 0.096 17.093 1.00 93.25 178 THR A N 1
ATOM 1411 C CA . THR A 1 178 ? -12.284 1.368 17.787 1.00 93.25 178 THR A CA 1
ATOM 1412 C C . THR A 1 178 ? -13.601 1.951 18.288 1.00 93.25 178 THR A C 1
ATOM 1414 O O . THR A 1 178 ? -14.681 1.573 17.845 1.00 93.25 178 THR A O 1
ATOM 1417 N N . ASP A 1 179 ? -13.493 2.897 19.208 1.00 93.88 179 ASP A N 1
ATOM 1418 C CA . ASP A 1 179 ? -14.568 3.714 19.772 1.00 93.88 179 ASP A CA 1
ATOM 1419 C C . ASP A 1 179 ? -14.837 4.998 18.962 1.00 93.88 179 ASP A C 1
ATOM 1421 O O . ASP A 1 179 ? -15.492 5.919 19.446 1.00 93.88 179 ASP A O 1
ATOM 1425 N N . ALA A 1 180 ? -14.332 5.083 17.727 1.00 95.56 180 ALA A N 1
ATOM 1426 C CA . ALA A 1 180 ? -14.531 6.247 16.871 1.00 95.56 180 ALA A CA 1
ATOM 1427 C C . ALA A 1 180 ? -16.017 6.495 16.555 1.00 95.56 180 ALA A C 1
ATOM 1429 O O . ALA A 1 180 ? -16.789 5.568 16.302 1.00 95.56 180 ALA A O 1
ATOM 1430 N N . ASP A 1 181 ? -16.403 7.771 16.476 1.00 97.06 181 ASP A N 1
ATOM 1431 C CA . ASP A 1 181 ? -17.739 8.181 16.046 1.00 97.06 181 ASP A CA 1
ATOM 1432 C C . ASP A 1 181 ? -17.976 7.716 14.595 1.00 97.06 181 ASP A C 1
ATOM 1434 O O . ASP A 1 181 ? -17.236 8.135 13.696 1.00 97.06 181 ASP A O 1
ATOM 1438 N N . PRO A 1 182 ? -19.019 6.911 14.308 1.00 96.38 182 PRO A N 1
ATOM 1439 C CA . PRO A 1 182 ? -19.225 6.353 12.974 1.00 96.38 182 PRO A CA 1
ATOM 1440 C C . PRO A 1 182 ? -19.395 7.388 11.856 1.00 96.38 182 PRO A C 1
ATOM 1442 O O . PRO A 1 182 ? -19.004 7.134 10.711 1.00 96.38 182 PRO A O 1
ATOM 1445 N N . LYS A 1 183 ? -19.973 8.560 12.159 1.00 96.81 183 LYS A N 1
ATOM 1446 C CA . LYS A 1 183 ? -20.166 9.645 11.188 1.00 96.81 183 LYS A CA 1
ATOM 1447 C C . LYS A 1 183 ? -18.837 10.321 10.885 1.00 96.81 183 LYS A C 1
ATOM 1449 O O . LYS A 1 183 ? -18.507 10.514 9.715 1.00 96.81 183 LYS A O 1
ATOM 1454 N N . LYS A 1 184 ? -18.049 10.636 11.916 1.00 96.75 184 LYS A N 1
ATOM 1455 C CA . LYS A 1 184 ? -16.725 11.247 11.723 1.00 96.75 184 LYS A CA 1
ATOM 1456 C C . LYS A 1 184 ? -15.734 10.266 11.098 1.00 96.75 184 LYS A C 1
ATOM 1458 O O . LYS A 1 184 ? -14.982 10.652 10.206 1.00 96.75 184 LYS A O 1
ATOM 1463 N N . ALA A 1 185 ? -15.779 8.993 11.490 1.00 96.62 185 ALA A N 1
ATOM 1464 C CA . ALA A 1 185 ? -14.974 7.935 10.892 1.00 96.62 185 ALA A CA 1
ATOM 1465 C C . ALA A 1 185 ? -15.251 7.805 9.388 1.00 96.62 185 ALA A C 1
ATOM 1467 O O . ALA A 1 185 ? -14.316 7.671 8.604 1.00 96.62 185 ALA A O 1
ATOM 1468 N N . ARG A 1 186 ? -16.514 7.935 8.955 1.00 97.44 186 ARG A N 1
ATOM 1469 C CA . ARG A 1 186 ? -16.863 7.935 7.525 1.00 97.44 186 ARG A CA 1
ATOM 1470 C C . ARG A 1 186 ? -16.213 9.095 6.766 1.00 97.44 186 ARG A C 1
ATOM 1472 O O . ARG A 1 186 ? -15.741 8.907 5.652 1.00 97.44 186 ARG A O 1
ATOM 1479 N N . ILE A 1 187 ? -16.144 10.283 7.361 1.00 97.56 187 ILE A N 1
ATOM 1480 C CA . ILE A 1 187 ? -15.482 11.436 6.734 1.00 97.56 187 ILE A CA 1
ATOM 1481 C C . ILE A 1 187 ? -13.976 11.173 6.597 1.00 97.56 187 ILE A C 1
ATOM 1483 O O . ILE A 1 187 ? -13.436 11.260 5.497 1.00 97.56 187 ILE A O 1
ATOM 1487 N N . TRP A 1 188 ? -13.305 10.802 7.690 1.00 97.00 188 TRP A N 1
ATOM 1488 C CA . TRP A 1 188 ? -11.840 10.732 7.741 1.00 97.00 188 TRP A CA 1
ATOM 1489 C C . TRP A 1 188 ? -11.228 9.455 7.156 1.00 97.00 188 TRP A C 1
ATOM 1491 O O . TRP A 1 188 ? -10.101 9.493 6.656 1.00 97.00 188 TRP A O 1
ATOM 1501 N N . PHE A 1 189 ? -11.936 8.327 7.218 1.00 97.12 189 PHE A N 1
ATOM 1502 C CA . PHE A 1 189 ? -11.432 7.025 6.766 1.00 97.12 189 PHE A CA 1
ATOM 1503 C C . PHE A 1 189 ? -12.061 6.529 5.473 1.00 97.12 189 PHE A C 1
ATOM 1505 O O . PHE A 1 189 ? -11.500 5.616 4.886 1.00 97.12 189 PHE A O 1
ATOM 1512 N N . PHE A 1 190 ? -13.160 7.130 5.008 1.00 97.44 190 PHE A N 1
ATOM 1513 C CA . PHE A 1 190 ? -13.805 6.728 3.760 1.00 97.44 190 PHE A CA 1
ATOM 1514 C C . PHE A 1 190 ? -13.801 7.857 2.724 1.00 97.44 190 PHE A C 1
ATOM 1516 O O . PHE A 1 190 ? -13.086 7.770 1.731 1.00 97.44 190 PHE A O 1
ATOM 1523 N N . TYR A 1 191 ? -14.521 8.955 2.968 1.00 97.62 191 TYR A N 1
ATOM 1524 C CA . TYR A 1 191 ? -14.670 10.010 1.959 1.00 97.62 191 TYR A CA 1
ATOM 1525 C C . TYR A 1 191 ? -13.382 10.777 1.672 1.00 97.62 191 TYR A C 1
ATOM 1527 O O . TYR A 1 191 ? -13.067 10.997 0.507 1.00 97.62 191 TYR A O 1
ATOM 1535 N N . LEU A 1 192 ? -12.628 11.175 2.702 1.00 96.44 192 LEU A N 1
ATOM 1536 C CA . LEU A 1 192 ? -11.408 11.953 2.498 1.00 96.44 192 LEU A CA 1
ATOM 1537 C C . LEU A 1 192 ? -10.346 11.178 1.690 1.00 96.44 192 LEU A C 1
ATOM 1539 O O . LEU A 1 192 ? -9.857 11.741 0.712 1.00 96.44 192 LEU A O 1
ATOM 1543 N N . PRO A 1 193 ? -9.999 9.913 2.011 1.00 96.38 193 PRO A N 1
ATOM 1544 C CA . PRO A 1 193 ? -9.061 9.150 1.187 1.00 96.38 193 PRO A CA 1
ATOM 1545 C C . PRO A 1 193 ? -9.558 8.931 -0.246 1.00 96.38 193 PRO A C 1
ATOM 1547 O O . PRO A 1 193 ? -8.785 9.128 -1.177 1.00 96.38 193 PRO A O 1
ATOM 1550 N N . ILE A 1 194 ? -10.845 8.600 -0.436 1.00 97.06 194 ILE A N 1
ATOM 1551 C CA . ILE A 1 194 ? -11.438 8.451 -1.778 1.00 97.06 194 ILE A CA 1
ATOM 1552 C C . ILE A 1 194 ? -11.292 9.748 -2.573 1.00 97.06 194 ILE A C 1
ATOM 1554 O O . ILE A 1 194 ? -10.871 9.706 -3.727 1.00 97.06 194 ILE A O 1
ATOM 1558 N N . LEU A 1 195 ? -11.605 10.893 -1.962 1.00 97.38 195 LEU A N 1
ATOM 1559 C CA . LEU A 1 195 ? -11.482 12.199 -2.601 1.00 97.38 195 LEU A CA 1
ATOM 1560 C C . LEU A 1 195 ? -10.031 12.485 -3.001 1.00 97.38 195 LEU A C 1
ATOM 1562 O O . LEU A 1 195 ? -9.788 12.863 -4.142 1.00 97.38 195 LEU A O 1
ATOM 1566 N N . ILE A 1 196 ? -9.073 12.270 -2.092 1.00 95.81 196 ILE A N 1
ATOM 1567 C CA . ILE A 1 196 ? -7.645 12.484 -2.368 1.00 95.81 196 ILE A CA 1
ATOM 1568 C C . ILE A 1 196 ? -7.187 11.598 -3.530 1.00 95.81 196 ILE A C 1
ATOM 1570 O O . ILE A 1 196 ? -6.622 12.120 -4.486 1.00 95.81 196 ILE A O 1
ATOM 1574 N N . TYR A 1 197 ? -7.472 10.293 -3.493 1.00 93.69 197 TYR A N 1
ATOM 1575 C CA . TYR A 1 197 ? -7.083 9.380 -4.570 1.00 93.69 197 TYR A CA 1
ATOM 1576 C C . TYR A 1 197 ? -7.737 9.747 -5.901 1.00 93.69 197 TYR A C 1
ATOM 1578 O O . TYR A 1 197 ? -7.049 9.816 -6.915 1.00 93.69 197 TYR A O 1
ATOM 1586 N N . THR A 1 198 ? -9.030 10.074 -5.897 1.00 95.00 198 THR A N 1
ATOM 1587 C CA . THR A 1 198 ? -9.749 10.494 -7.109 1.00 95.00 198 THR A CA 1
ATOM 1588 C C . THR A 1 198 ? -9.112 11.743 -7.718 1.00 95.00 198 THR A C 1
ATOM 1590 O O . THR A 1 198 ? -8.839 11.768 -8.916 1.00 95.00 198 THR A O 1
ATOM 1593 N N . LEU A 1 199 ? -8.813 12.760 -6.902 1.00 95.81 199 LEU A N 1
ATOM 1594 C CA . LEU A 1 199 ? -8.151 13.983 -7.363 1.00 95.81 199 LEU A CA 1
ATOM 1595 C C . LEU A 1 199 ? -6.739 13.707 -7.895 1.00 95.81 199 LEU A C 1
ATOM 1597 O O . LEU A 1 199 ? -6.364 14.263 -8.926 1.00 95.81 199 LEU A O 1
ATOM 1601 N N . SER A 1 200 ? -5.971 12.834 -7.236 1.00 90.81 200 SER A N 1
ATOM 1602 C CA . SER A 1 200 ? -4.645 12.427 -7.712 1.00 90.81 200 SER A CA 1
ATOM 1603 C C . SER A 1 200 ? -4.713 11.737 -9.074 1.00 90.81 200 SER A C 1
ATOM 1605 O O . SER A 1 200 ? -3.946 12.093 -9.965 1.00 90.81 200 SER A O 1
ATOM 1607 N N . TYR A 1 201 ? -5.649 10.806 -9.276 1.00 88.69 201 TYR A N 1
ATOM 1608 C CA . TYR A 1 201 ? -5.806 10.136 -10.568 1.00 88.69 201 TYR A CA 1
ATOM 1609 C C . TYR A 1 201 ? -6.273 11.096 -11.662 1.00 88.69 201 TYR A C 1
ATOM 1611 O O . TYR A 1 201 ? -5.699 11.084 -12.747 1.00 88.69 201 TYR A O 1
ATOM 1619 N N . ILE A 1 202 ? -7.244 11.974 -11.380 1.00 92.44 202 ILE A N 1
ATOM 1620 C CA . ILE A 1 202 ? -7.681 13.007 -12.335 1.00 92.44 202 ILE A CA 1
ATOM 1621 C C . ILE A 1 202 ? -6.500 13.891 -12.753 1.00 92.44 202 ILE A C 1
ATOM 1623 O O . ILE A 1 202 ? -6.340 14.167 -13.940 1.00 92.44 202 ILE A O 1
ATOM 1627 N N . ALA A 1 203 ? -5.653 14.303 -11.806 1.00 89.44 203 ALA A N 1
ATOM 1628 C CA . ALA A 1 203 ? -4.473 15.107 -12.107 1.00 89.44 203 ALA A CA 1
ATOM 1629 C C . ALA A 1 203 ? -3.484 14.361 -13.019 1.00 89.44 203 ALA A C 1
ATOM 1631 O O . ALA A 1 203 ? -3.019 14.933 -14.002 1.00 89.44 203 ALA A O 1
ATOM 1632 N N . ILE A 1 204 ? -3.204 13.082 -12.737 1.00 85.00 204 ILE A N 1
ATOM 1633 C CA . ILE A 1 204 ? -2.316 12.249 -13.564 1.00 85.00 204 ILE A CA 1
ATOM 1634 C C . ILE A 1 204 ? -2.878 12.098 -14.983 1.00 85.00 204 ILE A C 1
ATOM 1636 O O . ILE A 1 204 ? -2.166 12.359 -15.951 1.00 85.00 204 ILE A O 1
ATOM 1640 N N . PHE A 1 205 ? -4.161 11.751 -15.122 1.00 84.56 205 PHE A N 1
ATOM 1641 C CA . PHE A 1 205 ? -4.811 11.645 -16.432 1.00 84.56 205 PHE A CA 1
ATOM 1642 C C . PHE A 1 205 ? -4.796 12.972 -17.194 1.00 84.56 205 PHE A C 1
ATOM 1644 O O . PHE A 1 205 ? -4.540 12.981 -18.394 1.00 84.56 205 PHE A O 1
ATOM 1651 N N . GLY A 1 206 ? -5.020 14.093 -16.504 1.00 86.88 206 GLY A N 1
ATOM 1652 C CA . GLY A 1 206 ? -4.946 15.423 -17.105 1.00 86.88 206 GLY A CA 1
ATOM 1653 C C . GLY A 1 206 ? -3.561 15.738 -17.676 1.00 86.88 206 GLY A C 1
ATOM 1654 O O . GLY A 1 206 ? -3.467 16.242 -18.793 1.00 86.88 206 GLY A O 1
ATOM 1655 N N . VAL A 1 207 ? -2.490 15.393 -16.950 1.00 82.69 207 VAL A N 1
ATOM 1656 C CA . VAL A 1 207 ? -1.107 15.562 -17.431 1.00 82.69 207 VAL A CA 1
ATOM 1657 C C . VAL A 1 207 ? -0.843 14.693 -18.661 1.00 82.69 207 VAL A C 1
ATOM 1659 O O . VAL A 1 207 ? -0.324 15.202 -19.650 1.00 82.69 207 VAL A O 1
ATOM 1662 N N . ILE A 1 208 ? -1.249 13.419 -18.637 1.00 80.19 208 ILE A N 1
ATOM 1663 C CA . ILE A 1 208 ? -1.063 12.496 -19.770 1.00 80.19 208 ILE A CA 1
ATOM 1664 C C . ILE A 1 208 ? -1.799 13.006 -21.015 1.00 80.19 208 ILE A C 1
ATOM 1666 O O . ILE A 1 208 ? -1.212 13.095 -22.088 1.00 80.19 208 ILE A O 1
ATOM 1670 N N . ILE A 1 209 ? -3.070 13.399 -20.879 1.00 84.38 209 ILE A N 1
ATOM 1671 C CA . ILE A 1 209 ? -3.859 13.937 -21.996 1.00 84.38 209 ILE A CA 1
ATOM 1672 C C . ILE A 1 209 ? -3.218 15.215 -22.548 1.00 84.38 209 ILE A C 1
ATOM 1674 O O . ILE A 1 209 ? -3.148 15.386 -23.762 1.00 84.38 209 ILE A O 1
ATOM 1678 N N . SER A 1 210 ? -2.716 16.096 -21.676 1.00 82.62 210 SER A N 1
ATOM 1679 C CA . SER A 1 210 ? -2.024 17.311 -22.111 1.00 82.62 210 SER A CA 1
ATOM 1680 C C . SER A 1 210 ? -0.770 17.012 -22.933 1.00 82.62 210 SER A C 1
ATOM 1682 O O . SER A 1 210 ? -0.498 17.766 -23.858 1.00 82.62 210 SER A O 1
ATOM 1684 N N . MET A 1 211 ? -0.023 15.953 -22.604 1.00 74.56 211 MET A N 1
ATOM 1685 C CA . MET A 1 211 ? 1.169 15.531 -23.352 1.00 74.56 211 MET A CA 1
ATOM 1686 C C . MET A 1 211 ? 0.826 14.888 -24.702 1.00 74.56 211 MET A C 1
ATOM 1688 O O . MET A 1 211 ? 1.624 14.960 -25.624 1.00 74.56 211 MET A O 1
ATOM 1692 N N . LEU A 1 212 ? -0.347 14.259 -24.828 1.00 76.12 212 LEU A N 1
ATOM 1693 C CA . LEU A 1 212 ? -0.784 13.613 -26.072 1.00 76.12 212 LEU A CA 1
ATOM 1694 C C . LEU A 1 212 ? -1.340 14.598 -27.112 1.00 76.12 212 LEU A C 1
ATOM 1696 O O . LEU A 1 212 ? -1.400 14.266 -28.293 1.00 76.12 212 LEU A O 1
ATOM 1700 N N . ILE A 1 213 ? -1.809 15.770 -26.676 1.00 81.75 213 ILE A N 1
ATOM 1701 C CA . ILE A 1 213 ? -2.431 16.783 -27.547 1.00 81.75 213 ILE A CA 1
ATOM 1702 C C . ILE A 1 213 ? -1.427 17.879 -27.964 1.00 81.75 213 ILE A C 1
ATOM 1704 O O . ILE A 1 213 ? -1.685 18.592 -28.934 1.00 81.75 213 ILE A O 1
ATOM 1708 N N . SER A 1 214 ? -0.308 18.026 -27.244 1.00 59.97 214 SER A N 1
ATOM 1709 C CA . SER A 1 214 ? 0.779 18.977 -27.539 1.00 59.97 214 SER A CA 1
ATOM 1710 C C . SER A 1 214 ? 1.772 18.438 -28.559 1.00 59.97 214 SER A C 1
ATOM 1712 O O . SER A 1 214 ? 2.165 19.219 -29.452 1.00 59.97 214 SER A O 1
#

Solvent-accessible surface area (backbone atoms only — not comparable to full-atom values): 11247 Å² total; per-residue (Å²): 137,86,80,88,73,83,71,68,75,50,46,73,66,30,45,75,76,38,25,36,60,19,37,55,62,49,62,86,60,91,69,82,60,68,66,59,54,49,43,33,6,35,22,46,9,44,56,52,49,52,55,48,53,56,52,30,46,80,66,78,41,46,81,79,43,52,59,58,49,29,56,70,38,36,56,51,51,13,55,61,28,26,61,56,24,51,54,47,47,55,52,51,10,49,54,43,26,52,44,32,45,75,11,64,18,78,78,43,60,69,62,26,27,51,48,45,49,65,19,44,32,51,28,15,50,44,45,47,51,41,53,54,54,43,63,76,72,43,92,40,78,71,62,92,87,57,78,89,44,74,63,59,54,49,42,49,54,48,37,56,51,27,50,58,46,20,34,52,34,35,35,36,31,47,67,51,74,47,71,33,40,70,70,43,34,42,46,58,38,38,50,46,54,51,51,52,52,51,52,52,50,52,51,52,52,50,53,52,53,52,64,75,76,106

InterPro domains:
  IPR006977 Yip1 domain [PF04893] (15-199)

Secondary structure (DSSP, 8-state):
--------PPPHHHHHH-HHHHHHHHTT-S---HHHHHHHHHHHHHHHHHHHHHHHHHTT-GGGGTTTTSHHHHHHHHHHTHHHHHHHHHHHHHHHHHHHHHTT----HHHHHHHHHHHHHHHHHHHHHHHHHHHHH-SSS--TTSPPPHHHHHHHHHHHHHHHHHHHHHHHHHHHHS---HHHHIIIIIIHHHHHHHHHHHHHHHHHHHHHH-